Protein AF-A0A962RZT2-F1 (afdb_monomer_lite)

pLDDT: mean 82.07, std 18.69, range [38.38, 98.19]

Radius of gyration: 25.51 Å; chains: 1; bounding box: 51×59×72 Å

Secondary structure (DSSP, 8-state):
-HHHHHHHHHHHHHHHHHHHHHTTT---HHHHHHHHHHHHHTTB---HHHHHHHHHHHHHHHHHHHHHGGGS-HHHHHHHHHHHHHHHHHHTTT---HHHHHHHHHHHHHHSS---HHHHHHHHHHHHHHHHHHHS---B----------------------------------------------PPP-

Structure (mmCIF, N/CA/C/O backbone):
data_AF-A0A962RZT2-F1
#
_entry.id   AF-A0A962RZT2-F1
#
loop_
_atom_site.group_PDB
_atom_site.id
_atom_site.type_symbol
_atom_site.label_atom_id
_atom_site.label_alt_id
_atom_site.label_comp_id
_atom_site.label_asym_id
_atom_site.label_entity_id
_atom_site.label_seq_id
_atom_site.pdbx_PDB_ins_code
_atom_site.Cartn_x
_atom_site.Cartn_y
_atom_site.Cartn_z
_atom_site.occupancy
_atom_site.B_iso_or_equiv
_atom_site.auth_seq_id
_atom_site.auth_comp_id
_atom_site.auth_asym_id
_atom_site.auth_atom_id
_atom_site.pdbx_PDB_model_num
ATOM 1 N N . MET A 1 1 ? -1.181 3.048 -25.251 1.00 49.03 1 MET A N 1
ATOM 2 C CA . MET A 1 1 ? -0.265 2.473 -24.237 1.00 49.03 1 MET A CA 1
ATOM 3 C C . MET A 1 1 ? -0.638 2.809 -22.781 1.00 49.03 1 MET A C 1
ATOM 5 O O . MET A 1 1 ? -0.068 2.200 -21.890 1.00 49.03 1 MET A O 1
ATOM 9 N N . ALA A 1 2 ? -1.616 3.686 -22.495 1.00 58.16 2 ALA A N 1
ATOM 10 C CA . ALA A 1 2 ? -1.940 4.115 -21.121 1.00 58.16 2 ALA A CA 1
ATOM 11 C C . ALA A 1 2 ? -2.635 3.065 -20.217 1.00 58.16 2 ALA A C 1
ATOM 13 O O . ALA A 1 2 ? -2.715 3.252 -19.008 1.00 58.16 2 ALA A O 1
ATOM 14 N N . THR A 1 3 ? -3.146 1.960 -20.768 1.00 63.97 3 THR A N 1
ATOM 15 C CA . THR A 1 3 ? -3.868 0.927 -19.998 1.00 63.97 3 THR A CA 1
ATOM 16 C C . THR A 1 3 ? -2.941 -0.071 -19.306 1.00 63.97 3 THR A C 1
ATOM 18 O O . THR A 1 3 ? -3.278 -0.573 -18.238 1.00 63.97 3 THR A O 1
ATOM 21 N N . ALA A 1 4 ? -1.758 -0.326 -19.874 1.00 72.94 4 ALA A N 1
ATOM 22 C CA . ALA A 1 4 ? -0.803 -1.288 -19.327 1.00 72.94 4 ALA A CA 1
ATOM 23 C C . ALA A 1 4 ? -0.237 -0.831 -17.973 1.00 72.94 4 ALA A C 1
ATOM 25 O O . ALA A 1 4 ? -0.137 -1.640 -17.057 1.00 72.94 4 ALA A O 1
ATOM 26 N N . GLY A 1 5 ? 0.054 0.468 -17.822 1.00 82.38 5 GLY A N 1
ATOM 27 C CA . GLY A 1 5 ? 0.549 1.033 -16.562 1.00 82.38 5 GLY A CA 1
ATOM 28 C C . GLY A 1 5 ? -0.464 0.934 -15.419 1.00 82.38 5 GLY A C 1
ATOM 29 O O . GLY A 1 5 ? -0.091 0.581 -14.307 1.00 82.38 5 GLY A O 1
ATOM 30 N N . LYS A 1 6 ? -1.759 1.150 -15.702 1.00 84.88 6 LYS A N 1
ATOM 31 C CA . LYS A 1 6 ? -2.829 1.046 -14.693 1.00 84.88 6 LYS A CA 1
ATOM 32 C C . LYS A 1 6 ? -3.002 -0.386 -14.185 1.00 84.88 6 LYS A C 1
ATOM 34 O O . LYS A 1 6 ? -3.024 -0.608 -12.982 1.00 84.88 6 LYS A O 1
ATOM 39 N N . ALA A 1 7 ? -3.047 -1.361 -15.094 1.00 89.19 7 ALA A N 1
ATOM 40 C CA . ALA A 1 7 ? -3.150 -2.771 -14.716 1.00 89.19 7 ALA A CA 1
ATOM 41 C C . ALA A 1 7 ? -1.907 -3.259 -13.947 1.00 89.19 7 ALA A C 1
ATOM 43 O O . ALA A 1 7 ? -2.025 -4.019 -12.988 1.00 89.19 7 ALA A O 1
ATOM 44 N N . ALA A 1 8 ? -0.717 -2.799 -14.347 1.00 90.69 8 ALA A N 1
ATOM 45 C CA . ALA A 1 8 ? 0.537 -3.098 -13.663 1.00 90.69 8 ALA A CA 1
ATOM 46 C C . ALA A 1 8 ? 0.548 -2.536 -12.228 1.00 90.69 8 ALA A C 1
ATOM 48 O O . ALA A 1 8 ? 0.897 -3.250 -11.290 1.00 90.69 8 ALA A O 1
ATOM 49 N N . TYR A 1 9 ? 0.104 -1.291 -12.053 1.00 92.69 9 TYR A N 1
ATOM 50 C CA . TYR A 1 9 ? -0.043 -0.640 -10.751 1.00 92.69 9 TYR A CA 1
ATOM 51 C C . TYR A 1 9 ? -1.022 -1.376 -9.816 1.00 92.69 9 TYR A C 1
ATOM 53 O O . TYR A 1 9 ? -0.707 -1.610 -8.647 1.00 92.69 9 TYR A O 1
ATOM 61 N N . GLU A 1 10 ? -2.180 -1.795 -10.330 1.00 93.94 10 GLU A N 1
ATOM 62 C CA . GLU A 1 10 ? -3.184 -2.532 -9.550 1.00 93.94 10 GLU A CA 1
ATOM 63 C C . GLU A 1 10 ? -2.690 -3.918 -9.129 1.00 93.94 10 GLU A C 1
ATOM 65 O O . GLU A 1 10 ? -2.828 -4.297 -7.965 1.00 93.94 10 GLU A O 1
ATOM 70 N N . GLU A 1 11 ? -2.072 -4.671 -10.045 1.00 94.81 11 GLU A N 1
ATOM 71 C CA . GLU A 1 11 ? -1.517 -5.989 -9.719 1.00 94.81 11 GLU A CA 1
ATOM 72 C C . GLU A 1 11 ? -0.368 -5.864 -8.709 1.00 94.81 11 GLU A C 1
ATOM 74 O O . GLU A 1 11 ? -0.295 -6.661 -7.773 1.00 94.81 11 GLU A O 1
ATOM 79 N N . LEU A 1 12 ? 0.494 -4.847 -8.832 1.00 95.31 12 LEU A N 1
ATOM 80 C CA . LEU A 1 12 ? 1.570 -4.611 -7.869 1.00 95.31 12 LEU A CA 1
ATOM 81 C C . LEU A 1 12 ? 1.022 -4.271 -6.478 1.00 95.31 12 LEU A C 1
ATOM 83 O O . LEU A 1 12 ? 1.444 -4.865 -5.483 1.00 95.31 12 LEU A O 1
ATOM 87 N N . THR A 1 13 ? 0.035 -3.376 -6.414 1.00 96.19 13 THR A N 1
ATOM 88 C CA . THR A 1 13 ? -0.639 -3.026 -5.159 1.00 96.19 13 THR A CA 1
ATOM 89 C C . THR A 1 13 ? -1.301 -4.252 -4.530 1.00 96.19 13 THR A C 1
ATOM 91 O O . THR A 1 13 ? -1.137 -4.508 -3.338 1.00 96.19 13 THR A O 1
ATOM 94 N N . LYS A 1 14 ? -1.965 -5.086 -5.335 1.00 97.06 14 LYS A N 1
ATOM 95 C CA . LYS A 1 14 ? -2.573 -6.340 -4.879 1.00 97.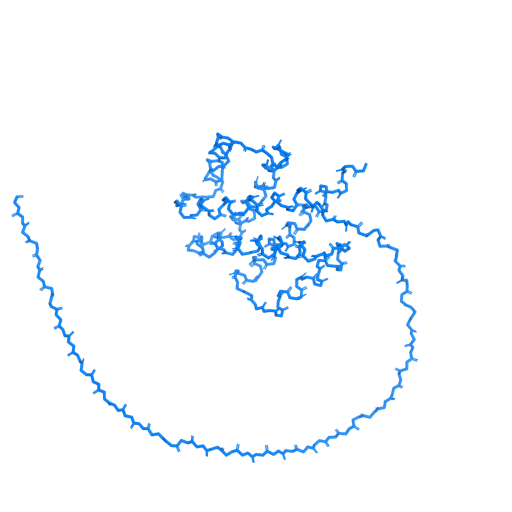06 14 LYS A CA 1
ATOM 96 C C . LYS A 1 14 ? -1.541 -7.323 -4.322 1.00 97.06 14 LYS A C 1
ATOM 98 O O . LYS A 1 14 ? -1.805 -7.964 -3.304 1.00 97.06 14 LYS A O 1
ATOM 103 N N . LEU A 1 15 ? -0.375 -7.457 -4.961 1.00 97.38 15 LEU A N 1
ATOM 104 C CA . LEU A 1 15 ? 0.722 -8.285 -4.448 1.00 97.38 15 LEU A CA 1
ATOM 105 C C . LEU A 1 15 ? 1.205 -7.773 -3.086 1.00 97.38 15 LEU A C 1
ATOM 107 O O . LEU A 1 15 ? 1.357 -8.578 -2.167 1.00 97.38 15 LEU A O 1
ATOM 111 N N . ALA A 1 16 ? 1.382 -6.457 -2.939 1.00 97.62 16 ALA A N 1
ATOM 112 C CA . ALA A 1 16 ? 1.777 -5.829 -1.680 1.00 97.62 16 ALA A CA 1
ATOM 113 C C . ALA A 1 16 ? 0.746 -6.073 -0.563 1.00 97.62 16 ALA A C 1
ATOM 115 O O . ALA A 1 16 ? 1.103 -6.550 0.515 1.00 97.62 16 ALA A O 1
ATOM 116 N N . THR A 1 17 ? -0.546 -5.853 -0.831 1.00 97.56 17 THR A N 1
ATOM 117 C CA . THR A 1 17 ? -1.620 -6.117 0.144 1.00 97.56 17 THR A CA 1
ATOM 118 C C . THR A 1 17 ? -1.663 -7.583 0.564 1.00 97.56 17 THR A C 1
ATOM 120 O O . THR A 1 17 ? -1.780 -7.888 1.754 1.00 97.56 17 THR A O 1
ATOM 123 N N . ASN A 1 18 ? -1.540 -8.508 -0.393 1.00 97.62 18 ASN A N 1
ATOM 124 C CA . ASN A 1 18 ? -1.517 -9.942 -0.104 1.00 97.62 18 ASN A CA 1
ATOM 125 C C . ASN A 1 18 ? -0.299 -10.331 0.739 1.00 97.62 18 ASN A C 1
ATOM 127 O O . ASN A 1 18 ? -0.429 -11.149 1.645 1.00 97.62 18 ASN A O 1
ATOM 131 N N . PHE A 1 19 ? 0.866 -9.735 0.479 1.00 97.88 19 PHE A N 1
ATOM 132 C CA . PHE A 1 19 ? 2.062 -9.972 1.281 1.00 97.88 19 PHE A CA 1
ATOM 133 C C . PHE A 1 19 ? 1.861 -9.521 2.731 1.00 97.88 19 PHE A C 1
ATOM 135 O O . PHE A 1 19 ? 2.027 -10.328 3.643 1.00 97.88 19 PHE A O 1
ATOM 142 N N . VAL A 1 20 ? 1.423 -8.278 2.961 1.00 97.25 20 VAL A N 1
ATOM 143 C CA . VAL A 1 20 ? 1.219 -7.751 4.325 1.00 97.25 20 VAL A CA 1
ATOM 144 C C . VAL A 1 20 ? 0.180 -8.563 5.091 1.00 97.25 20 VAL A C 1
ATOM 146 O O . VAL A 1 20 ? 0.387 -8.870 6.265 1.00 97.25 20 VAL A O 1
ATOM 149 N N . THR A 1 21 ? -0.920 -8.939 4.436 1.00 95.38 21 THR A N 1
ATOM 150 C CA . THR A 1 21 ? -1.987 -9.727 5.071 1.00 95.38 21 THR A CA 1
ATOM 151 C C . THR A 1 21 ? -1.548 -11.161 5.369 1.00 95.38 21 THR A C 1
ATOM 153 O O . THR A 1 21 ? -1.773 -11.634 6.482 1.00 95.38 21 THR A O 1
ATOM 156 N N . ALA A 1 22 ? -0.836 -11.827 4.452 1.00 96.38 22 ALA A N 1
ATOM 157 C CA . ALA A 1 22 ? -0.286 -13.165 4.687 1.00 96.38 22 ALA A CA 1
ATOM 158 C C . ALA A 1 22 ? 0.754 -13.178 5.819 1.00 96.38 22 ALA A C 1
ATOM 160 O O . ALA A 1 22 ? 0.760 -14.091 6.645 1.00 96.38 22 ALA A O 1
ATOM 161 N N . GLN A 1 23 ? 1.591 -12.142 5.888 1.00 96.88 23 GLN A N 1
ATOM 162 C CA . GLN A 1 23 ? 2.611 -11.972 6.925 1.00 96.88 23 GLN A CA 1
ATOM 163 C C . GLN A 1 23 ? 2.056 -11.371 8.226 1.00 96.88 23 GLN A C 1
ATOM 165 O O . GLN A 1 23 ? 2.780 -11.228 9.208 1.00 96.88 23 GLN A O 1
ATOM 170 N N . LYS A 1 24 ? 0.771 -10.989 8.262 1.00 94.88 24 LYS A N 1
ATOM 171 C CA . LYS A 1 24 ? 0.127 -10.302 9.397 1.00 94.88 24 LYS A CA 1
ATOM 172 C C . LYS A 1 24 ? 0.912 -9.076 9.887 1.00 94.88 24 LYS A C 1
ATOM 174 O O . LYS A 1 24 ? 0.983 -8.817 11.087 1.00 94.88 24 LYS A O 1
ATOM 179 N N . GLY A 1 25 ? 1.528 -8.345 8.959 1.00 92.50 25 GLY A N 1
ATOM 180 C CA . GLY A 1 25 ? 2.378 -7.194 9.271 1.00 92.50 25 GLY A CA 1
ATOM 181 C C . GLY A 1 25 ? 3.746 -7.535 9.883 1.00 92.50 25 GLY A C 1
ATOM 182 O O . GLY A 1 25 ? 4.418 -6.636 10.372 1.00 92.50 25 GLY A O 1
ATOM 183 N N . ILE A 1 26 ? 4.192 -8.794 9.887 1.00 94.56 26 ILE A N 1
ATOM 184 C CA . ILE A 1 26 ? 5.493 -9.182 10.450 1.00 94.56 26 ILE A CA 1
ATOM 185 C C . ILE A 1 26 ? 6.262 -9.998 9.421 1.00 94.56 26 ILE A C 1
ATOM 187 O O . ILE A 1 26 ? 5.878 -11.113 9.095 1.00 94.56 26 ILE A O 1
ATOM 191 N N . TRP A 1 27 ? 7.377 -9.463 8.938 1.00 97.81 27 TRP A N 1
ATOM 192 C CA . TRP A 1 27 ? 8.257 -10.164 8.011 1.00 97.81 27 TRP A CA 1
ATOM 193 C C . TRP A 1 27 ? 9.718 -9.854 8.321 1.00 97.81 27 TRP A C 1
ATOM 195 O O . TRP A 1 27 ? 10.045 -8.815 8.897 1.00 97.81 27 TRP A O 1
ATOM 205 N N . ASP A 1 28 ? 10.596 -10.770 7.933 1.00 97.50 28 ASP A N 1
ATOM 206 C CA . ASP A 1 28 ? 12.040 -10.602 8.008 1.00 97.50 28 ASP A CA 1
ATOM 207 C C . ASP A 1 28 ? 12.633 -10.275 6.627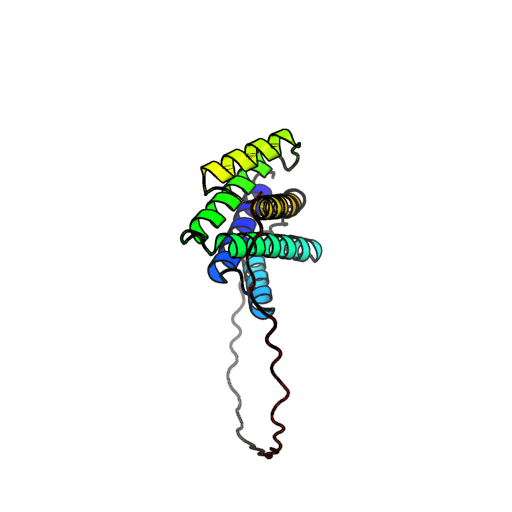 1.00 97.50 28 ASP A C 1
ATOM 209 O O . ASP A 1 28 ? 11.925 -10.053 5.638 1.00 97.50 28 ASP A O 1
ATOM 213 N N . HIS A 1 29 ? 13.963 -10.230 6.554 1.00 96.69 29 HIS A N 1
ATOM 214 C CA . HIS A 1 29 ? 14.656 -9.962 5.299 1.00 96.69 29 HIS A CA 1
ATOM 215 C C . HIS A 1 29 ? 14.431 -11.060 4.247 1.00 96.69 29 HIS A C 1
ATOM 217 O O . HIS A 1 29 ? 14.363 -10.748 3.061 1.00 96.69 29 HIS A O 1
ATOM 223 N N . ALA A 1 30 ? 14.283 -12.325 4.653 1.00 98.19 30 ALA A N 1
ATOM 224 C CA . ALA A 1 30 ? 14.078 -13.430 3.719 1.00 98.19 30 ALA A CA 1
ATOM 225 C C . ALA A 1 30 ? 12.698 -13.336 3.053 1.00 98.19 30 ALA A C 1
ATOM 227 O O . ALA A 1 30 ? 12.609 -13.353 1.827 1.00 98.19 30 ALA A O 1
ATOM 228 N N . ALA A 1 31 ? 11.643 -13.116 3.841 1.00 98.19 31 ALA A N 1
ATOM 229 C CA . ALA A 1 31 ? 10.292 -12.906 3.326 1.00 98.19 31 ALA A CA 1
ATOM 230 C C . ALA A 1 31 ? 10.203 -11.677 2.402 1.00 98.19 31 ALA A C 1
ATOM 232 O O . ALA A 1 31 ? 9.484 -11.704 1.402 1.00 98.19 31 ALA A O 1
ATOM 233 N N . TRP A 1 32 ? 10.962 -10.615 2.697 1.00 97.62 32 TRP A N 1
ATOM 234 C CA . TRP A 1 32 ? 11.103 -9.470 1.795 1.00 97.62 32 TRP A CA 1
ATOM 235 C C . TRP A 1 32 ? 11.742 -9.860 0.453 1.00 97.62 32 TRP A C 1
ATOM 237 O O . TRP A 1 32 ? 11.194 -9.533 -0.599 1.00 97.62 32 TRP A O 1
ATOM 247 N N . LEU A 1 33 ? 12.863 -10.588 0.456 1.00 97.44 33 LEU A N 1
ATOM 248 C CA . LEU A 1 33 ? 13.509 -11.037 -0.784 1.00 97.44 33 LEU A CA 1
ATOM 249 C C . LEU A 1 33 ? 12.604 -11.973 -1.602 1.00 97.44 33 LEU A C 1
ATOM 251 O O . LEU A 1 33 ? 12.542 -11.847 -2.828 1.00 97.44 33 LEU A O 1
ATOM 255 N N . ASP A 1 34 ? 11.859 -12.854 -0.935 1.00 98.12 34 ASP A N 1
ATOM 256 C CA . ASP A 1 34 ? 10.885 -13.741 -1.577 1.00 98.12 34 ASP A CA 1
ATOM 257 C C . ASP A 1 34 ? 9.745 -12.952 -2.229 1.00 98.12 34 ASP A C 1
ATOM 259 O O . ASP A 1 34 ? 9.360 -13.239 -3.368 1.00 98.12 34 ASP A O 1
ATOM 263 N N . PHE A 1 35 ? 9.240 -11.915 -1.554 1.00 98.06 35 PHE A N 1
ATOM 264 C CA . PHE A 1 35 ? 8.263 -10.994 -2.130 1.00 98.06 35 PHE A CA 1
ATOM 265 C C . PHE A 1 35 ? 8.807 -10.319 -3.393 1.00 98.06 35 PHE A C 1
ATOM 267 O O . PHE A 1 35 ? 8.156 -10.371 -4.441 1.00 98.06 35 PHE A O 1
ATOM 274 N N . MET A 1 36 ? 10.018 -9.760 -3.334 1.00 97.50 36 MET A N 1
ATOM 275 C CA . MET A 1 36 ? 10.641 -9.088 -4.480 1.00 97.50 36 MET A CA 1
ATOM 276 C C . MET A 1 36 ? 10.861 -10.038 -5.660 1.00 97.50 36 MET A C 1
ATOM 278 O O . MET A 1 36 ? 10.563 -9.684 -6.803 1.00 97.50 36 MET A O 1
ATOM 282 N N . SER A 1 37 ? 11.301 -11.267 -5.389 1.00 96.31 37 SER A N 1
ATOM 283 C CA . SER A 1 37 ? 11.405 -12.327 -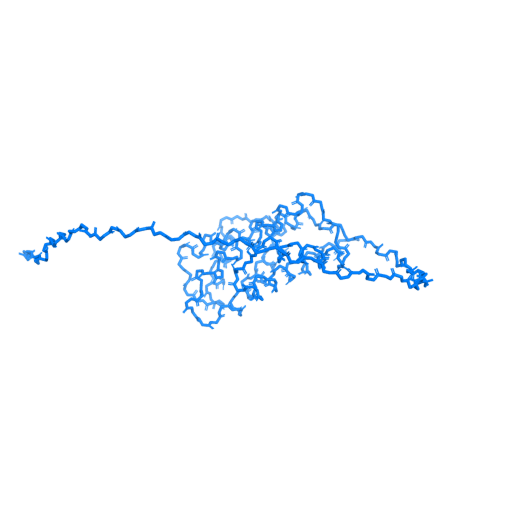6.395 1.00 96.31 37 SER A CA 1
ATOM 284 C C . SER A 1 37 ? 10.038 -12.653 -7.007 1.00 96.31 37 SER A C 1
ATOM 286 O O . SER A 1 37 ? 9.900 -12.756 -8.227 1.00 96.31 37 SER A O 1
ATOM 288 N N . GLY A 1 38 ? 8.986 -12.750 -6.188 1.00 96.25 38 GLY A N 1
ATOM 289 C CA . GLY A 1 38 ? 7.608 -12.939 -6.646 1.00 96.25 38 GLY A CA 1
ATOM 290 C C . GLY A 1 38 ? 7.134 -11.827 -7.587 1.00 96.25 38 GLY A C 1
ATOM 291 O O . GLY A 1 38 ? 6.553 -12.112 -8.639 1.00 96.25 38 GLY A O 1
ATOM 292 N N . VAL A 1 39 ? 7.441 -10.574 -7.254 1.00 95.19 39 VAL A N 1
ATOM 293 C CA . VAL A 1 39 ? 7.140 -9.403 -8.087 1.00 95.19 39 VAL A CA 1
ATOM 294 C C . VAL A 1 39 ? 7.922 -9.461 -9.411 1.00 95.19 39 VAL A C 1
ATOM 296 O O . VAL A 1 39 ? 7.324 -9.378 -10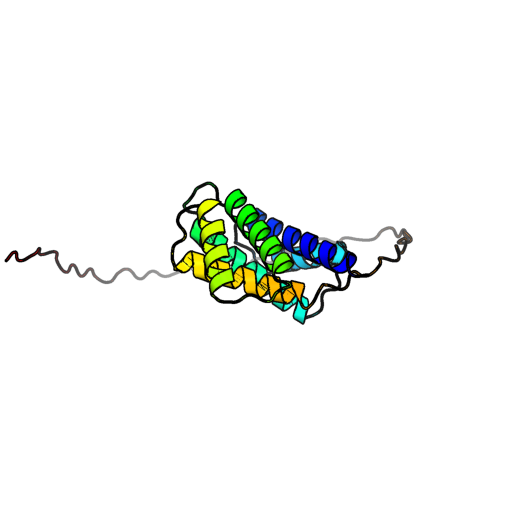.484 1.00 95.19 39 VAL A O 1
ATOM 299 N N . GLN A 1 40 ? 9.228 -9.724 -9.396 1.00 94.69 40 GLN A N 1
ATOM 300 C CA . GLN A 1 40 ? 10.010 -9.883 -10.635 1.00 94.69 40 GLN A CA 1
ATOM 301 C C . GLN A 1 40 ? 9.500 -11.046 -11.504 1.00 94.69 40 GLN A C 1
ATOM 303 O O . GLN A 1 40 ? 9.391 -10.939 -12.729 1.00 94.69 40 GLN A O 1
ATOM 308 N N . ASN A 1 41 ? 9.088 -12.153 -10.881 1.00 94.06 41 ASN A N 1
ATOM 309 C CA . ASN A 1 41 ? 8.506 -13.301 -11.575 1.00 94.06 41 ASN A CA 1
ATOM 310 C C . ASN A 1 41 ? 7.189 -12.962 -12.288 1.00 94.06 41 ASN A C 1
ATOM 312 O O . ASN A 1 41 ? 6.869 -13.585 -13.310 1.00 94.06 41 ASN A O 1
ATOM 316 N N . LYS A 1 42 ? 6.466 -11.941 -11.824 1.00 93.12 42 LYS A N 1
ATOM 317 C CA . LYS A 1 42 ? 5.277 -11.388 -12.488 1.00 93.12 42 LYS A CA 1
ATOM 318 C C . LYS A 1 42 ? 5.601 -10.470 -13.674 1.00 93.12 42 LYS A C 1
ATOM 320 O O . LYS A 1 42 ? 4.693 -10.124 -14.420 1.00 93.12 42 LYS A O 1
ATOM 325 N N . GLY A 1 43 ? 6.880 -10.179 -13.922 1.00 91.81 43 GLY A N 1
ATOM 326 C CA . GLY A 1 43 ? 7.355 -9.417 -15.084 1.00 91.81 43 GLY A CA 1
ATOM 327 C C . GLY A 1 43 ? 7.610 -7.935 -14.810 1.00 91.81 43 GLY A C 1
ATOM 328 O O . GLY A 1 43 ? 7.880 -7.186 -15.752 1.00 91.81 43 GLY A O 1
ATOM 329 N N . PHE A 1 44 ? 7.533 -7.515 -13.548 1.00 91.81 44 PHE A N 1
ATOM 330 C CA . PHE A 1 44 ? 7.878 -6.161 -13.138 1.00 91.81 44 PHE A CA 1
ATOM 331 C C . PHE A 1 44 ? 9.395 -5.984 -13.114 1.00 91.81 44 PHE A C 1
ATOM 333 O O . PHE A 1 44 ? 10.107 -6.802 -12.526 1.00 91.81 44 PHE A O 1
ATOM 340 N N . ASP A 1 45 ? 9.879 -4.913 -13.739 1.00 91.12 45 ASP A N 1
ATOM 341 C CA . ASP A 1 45 ? 11.242 -4.452 -13.512 1.00 91.12 45 ASP A CA 1
ATOM 342 C C . ASP A 1 45 ? 11.328 -3.720 -12.170 1.00 91.12 45 ASP A C 1
ATOM 344 O O . ASP A 1 45 ? 10.485 -2.885 -11.835 1.00 91.12 45 ASP A O 1
ATOM 348 N N . ILE A 1 46 ? 12.342 -4.066 -11.387 1.00 91.31 46 ILE A N 1
ATOM 349 C CA . ILE A 1 46 ? 12.498 -3.630 -10.006 1.00 91.31 46 ILE A CA 1
ATOM 350 C C . ILE A 1 46 ? 13.811 -2.863 -9.904 1.00 91.31 46 ILE A C 1
ATOM 352 O O . ILE A 1 46 ? 14.867 -3.420 -9.602 1.00 91.31 46 ILE A O 1
ATOM 356 N N . SER A 1 47 ? 13.723 -1.561 -10.173 1.00 93.12 47 SER A N 1
ATOM 357 C CA . SER A 1 47 ? 14.802 -0.605 -9.928 1.00 93.12 47 SER A CA 1
ATOM 358 C C . SER A 1 47 ? 14.973 -0.344 -8.427 1.00 93.12 47 SER A C 1
ATOM 360 O O . SER A 1 47 ? 14.073 -0.619 -7.635 1.00 93.12 47 SER A O 1
ATOM 362 N N . GLY A 1 48 ? 16.108 0.233 -8.017 1.00 93.50 48 GLY A N 1
ATOM 363 C CA . GLY A 1 48 ? 16.327 0.609 -6.612 1.00 93.50 48 GLY A CA 1
ATOM 364 C C . GLY A 1 48 ? 15.265 1.578 -6.070 1.00 93.50 48 GLY A C 1
ATOM 365 O O . GLY A 1 48 ? 14.830 1.445 -4.932 1.00 93.50 48 GLY A O 1
ATOM 366 N N . GLU A 1 49 ? 14.775 2.495 -6.906 1.00 93.25 49 GLU A N 1
ATOM 367 C CA . GLU A 1 49 ? 13.680 3.405 -6.551 1.00 93.25 49 GLU A CA 1
ATOM 368 C C . GLU A 1 49 ? 12.348 2.660 -6.374 1.00 93.25 49 GLU A C 1
ATOM 370 O O . GLU A 1 49 ? 11.656 2.856 -5.379 1.00 93.25 49 GLU A O 1
ATOM 375 N N . MET A 1 50 ? 12.023 1.726 -7.277 1.00 93.06 50 MET A N 1
ATOM 376 C CA . MET A 1 50 ? 10.838 0.871 -7.148 1.00 93.06 50 MET A CA 1
ATOM 377 C C . MET A 1 50 ? 10.898 0.001 -5.882 1.00 93.06 50 MET A C 1
ATOM 379 O O . MET A 1 50 ? 9.884 -0.174 -5.208 1.00 93.06 50 MET A O 1
ATOM 383 N N . GLN A 1 51 ? 12.081 -0.512 -5.524 1.00 95.50 51 GLN A N 1
ATOM 384 C CA . GLN A 1 51 ? 12.292 -1.230 -4.260 1.00 95.50 51 GLN A CA 1
ATOM 385 C C . GLN A 1 51 ? 12.015 -0.340 -3.050 1.00 95.50 51 GLN A C 1
ATOM 387 O O . GLN A 1 51 ? 11.340 -0.787 -2.125 1.00 95.50 51 GLN A O 1
ATOM 392 N N . SER A 1 52 ? 12.505 0.903 -3.068 1.00 96.19 52 SER A N 1
ATOM 393 C CA . SER A 1 52 ? 12.258 1.871 -1.996 1.00 96.19 52 SER A CA 1
ATOM 394 C C . SER A 1 52 ? 10.765 2.161 -1.852 1.00 96.19 52 SER A C 1
ATOM 396 O O . SER A 1 52 ? 10.214 1.974 -0.771 1.00 96.19 52 SER A O 1
ATOM 398 N N . ASN A 1 53 ? 10.088 2.496 -2.956 1.00 95.38 53 ASN A N 1
ATOM 399 C CA . ASN A 1 53 ? 8.657 2.811 -2.960 1.00 95.38 53 ASN A CA 1
ATOM 400 C C . ASN A 1 53 ? 7.803 1.625 -2.484 1.00 95.38 53 ASN A C 1
ATOM 402 O O . ASN A 1 53 ? 6.836 1.805 -1.742 1.00 95.38 53 ASN A O 1
ATOM 406 N N . LEU A 1 54 ? 8.166 0.395 -2.868 1.00 96.31 54 LEU A N 1
ATOM 407 C CA . LEU A 1 54 ? 7.521 -0.812 -2.348 1.00 96.31 54 LEU A CA 1
ATOM 408 C C . LEU A 1 54 ? 7.782 -0.999 -0.854 1.00 96.31 54 LEU A C 1
ATOM 410 O O . LEU A 1 54 ? 6.850 -1.320 -0.121 1.00 96.31 54 LEU A O 1
ATOM 414 N N . GLY A 1 55 ? 9.012 -0.786 -0.390 1.00 97.06 55 GLY A N 1
ATOM 415 C CA . GLY A 1 55 ? 9.348 -0.847 1.032 1.00 97.06 55 GLY A CA 1
ATOM 416 C C . GLY A 1 55 ? 8.517 0.132 1.864 1.00 97.06 55 GLY A C 1
ATOM 417 O O . GLY A 1 55 ? 7.939 -0.261 2.882 1.00 97.06 55 GLY A O 1
ATOM 418 N N . ASP A 1 56 ? 8.386 1.370 1.389 1.00 97.44 56 ASP A N 1
ATOM 419 C CA . ASP A 1 56 ? 7.572 2.407 2.025 1.00 97.44 56 ASP A CA 1
ATOM 420 C C . ASP A 1 56 ? 6.090 2.024 2.052 1.00 97.44 56 ASP A C 1
ATOM 422 O O . ASP A 1 56 ? 5.447 2.121 3.103 1.00 97.44 56 ASP A O 1
ATOM 426 N N . LEU A 1 57 ? 5.564 1.495 0.941 1.00 97.44 57 LEU A N 1
ATOM 427 C CA . LEU A 1 57 ? 4.188 1.011 0.867 1.00 97.44 57 LEU A CA 1
ATOM 428 C C . LEU A 1 57 ? 3.923 -0.112 1.873 1.00 97.44 57 LEU A C 1
ATOM 430 O O . LEU A 1 57 ? 2.947 -0.055 2.626 1.00 97.44 57 LEU A O 1
ATOM 434 N N . LEU A 1 58 ? 4.788 -1.130 1.908 1.00 97.88 58 LEU A N 1
ATOM 435 C CA . LEU A 1 58 ? 4.635 -2.251 2.832 1.00 97.88 58 LEU A CA 1
ATOM 436 C C . LEU A 1 58 ? 4.689 -1.775 4.283 1.00 97.88 58 LEU A C 1
ATOM 438 O O . LEU A 1 58 ? 3.875 -2.202 5.100 1.00 97.88 58 LEU A O 1
ATOM 442 N N . ASN A 1 59 ? 5.608 -0.867 4.610 1.00 97.25 59 ASN A N 1
ATOM 443 C CA . ASN A 1 59 ? 5.733 -0.305 5.951 1.00 97.25 59 ASN A CA 1
ATOM 444 C C . ASN A 1 59 ? 4.495 0.519 6.352 1.00 97.25 59 ASN A C 1
ATOM 446 O O . ASN A 1 59 ? 4.006 0.386 7.477 1.00 97.25 59 ASN A O 1
ATOM 450 N N . ALA A 1 60 ? 3.940 1.323 5.441 1.00 97.25 60 ALA A N 1
ATOM 451 C CA . ALA A 1 60 ? 2.703 2.065 5.682 1.00 97.25 60 ALA A CA 1
ATOM 452 C C . ALA A 1 60 ? 1.515 1.118 5.932 1.00 97.2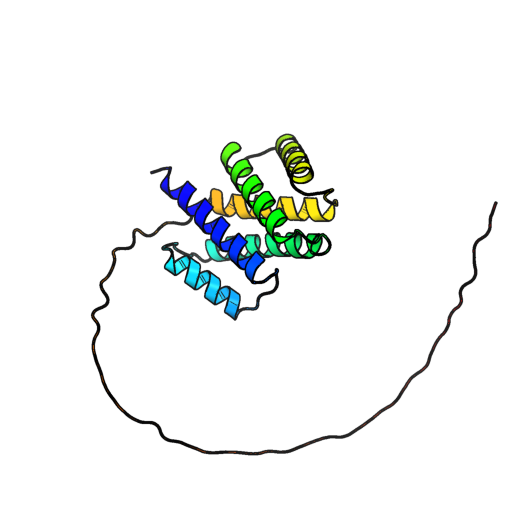5 60 ALA A C 1
ATOM 454 O O . ALA A 1 60 ? 0.812 1.252 6.940 1.00 97.25 60 ALA A O 1
ATOM 455 N N . MET A 1 61 ? 1.350 0.100 5.081 1.00 96.94 61 MET A N 1
ATOM 456 C CA . MET A 1 61 ? 0.336 -0.941 5.264 1.00 96.94 61 MET A CA 1
ATOM 457 C C . MET A 1 61 ? 0.539 -1.711 6.577 1.00 96.94 61 MET A C 1
ATOM 459 O O . MET A 1 61 ? -0.424 -1.988 7.279 1.00 96.94 61 MET A O 1
ATOM 463 N N . ASN A 1 62 ? 1.771 -2.025 6.971 1.00 96.12 62 ASN A N 1
ATOM 464 C CA . ASN A 1 62 ? 2.053 -2.685 8.247 1.00 96.12 62 ASN A CA 1
ATOM 465 C C . ASN A 1 62 ? 1.591 -1.848 9.441 1.00 96.12 62 ASN A C 1
ATOM 467 O O . ASN A 1 62 ? 0.881 -2.352 10.311 1.00 96.12 62 ASN A O 1
ATOM 471 N N . ARG A 1 63 ? 1.930 -0.558 9.474 1.00 95.25 63 ARG A N 1
ATOM 472 C CA . ARG A 1 63 ? 1.506 0.335 10.563 1.00 95.25 63 ARG A CA 1
ATOM 473 C C . ARG A 1 63 ? -0.016 0.418 10.668 1.00 95.25 63 ARG A C 1
ATOM 475 O O . ARG A 1 63 ? -0.561 0.338 11.769 1.00 95.25 63 ARG A O 1
ATOM 482 N N . PHE A 1 64 ? -0.707 0.492 9.533 1.00 94.19 64 PHE A N 1
ATOM 483 C CA . PHE A 1 64 ? -2.167 0.434 9.503 1.00 94.19 64 PHE A CA 1
ATOM 484 C C . PHE A 1 64 ? -2.695 -0.929 9.996 1.00 94.19 64 PHE A C 1
ATOM 486 O O . PHE A 1 64 ? -3.583 -0.980 10.851 1.00 94.19 64 PHE A O 1
ATOM 493 N N . TYR A 1 65 ? -2.100 -2.031 9.523 1.00 93.69 65 TYR A N 1
ATOM 494 C CA . TYR A 1 65 ? -2.472 -3.399 9.895 1.00 93.69 65 TYR A CA 1
ATOM 495 C C . TYR A 1 65 ? -2.277 -3.676 11.387 1.00 93.69 65 TYR A C 1
ATOM 497 O O . TYR A 1 65 ? -3.098 -4.305 12.038 1.00 93.69 65 TYR A O 1
ATOM 505 N N . THR A 1 66 ? -1.177 -3.230 11.973 1.00 92.38 66 THR A N 1
ATOM 506 C CA . THR A 1 66 ? -0.894 -3.464 13.393 1.00 92.38 66 THR A CA 1
ATOM 507 C C . THR A 1 66 ? -1.796 -2.618 14.283 1.00 92.38 66 THR A C 1
ATOM 509 O O . THR A 1 66 ? -2.279 -3.105 15.303 1.00 92.38 66 THR A O 1
ATOM 512 N N . THR A 1 67 ? -2.108 -1.391 13.860 1.00 90.56 67 THR A N 1
ATOM 513 C CA . THR A 1 67 ? -2.995 -0.484 14.602 1.00 90.56 67 THR A CA 1
ATOM 514 C C . THR A 1 67 ? -4.427 -0.990 14.640 1.00 90.56 67 THR A C 1
ATOM 516 O O . THR A 1 67 ? -5.057 -0.985 15.698 1.00 90.56 67 THR A O 1
ATOM 519 N N . CYS A 1 68 ? -4.945 -1.486 13.517 1.00 87.75 68 CYS A N 1
ATOM 520 C CA . CYS A 1 68 ? -6.318 -1.970 13.500 1.00 87.75 68 CYS A CA 1
ATOM 521 C C . CYS A 1 68 ? -6.441 -3.422 14.033 1.00 87.75 68 CYS A C 1
ATOM 523 O O . CYS A 1 68 ? -7.548 -3.942 14.107 1.00 87.75 68 CYS A O 1
ATOM 525 N N . ALA A 1 69 ? -5.345 -4.135 14.363 1.00 85.62 69 ALA A N 1
ATOM 526 C CA . ALA A 1 69 ? -5.374 -5.591 14.617 1.00 85.62 69 ALA A CA 1
ATOM 527 C C . ALA A 1 69 ? -6.278 -5.990 15.792 1.00 85.62 69 ALA A C 1
ATOM 529 O O . ALA A 1 69 ? -6.725 -7.133 15.882 1.00 85.62 69 ALA A O 1
ATOM 530 N N . ALA A 1 70 ? -6.598 -5.029 16.655 1.00 80.00 70 ALA A N 1
ATOM 531 C CA . ALA A 1 70 ? -7.545 -5.182 17.745 1.00 80.00 70 ALA A CA 1
ATOM 532 C C . ALA A 1 70 ? -9.011 -5.392 17.297 1.00 80.00 70 ALA A C 1
ATOM 534 O O . ALA A 1 70 ? -9.820 -5.812 18.120 1.00 80.00 70 ALA A O 1
ATOM 535 N N . THR A 1 71 ? -9.381 -5.122 16.035 1.00 77.06 71 THR A N 1
ATOM 536 C CA . THR A 1 71 ? -10.795 -5.050 15.598 1.00 77.06 71 THR A CA 1
ATOM 537 C C . THR A 1 71 ? -11.351 -6.313 14.921 1.00 77.06 71 THR A C 1
ATOM 539 O O . THR A 1 71 ? -12.480 -6.302 14.440 1.00 77.06 71 THR A O 1
ATOM 542 N N . GLY A 1 72 ? -10.618 -7.433 14.892 1.00 78.44 72 GLY A N 1
ATOM 543 C CA . GLY A 1 72 ? -11.125 -8.750 14.450 1.00 78.44 72 GLY A CA 1
ATOM 544 C C . GLY A 1 72 ? -11.359 -8.933 12.937 1.00 78.44 72 GLY A C 1
ATOM 545 O O . GLY A 1 72 ? -11.231 -10.051 12.451 1.00 78.44 72 GLY A O 1
ATOM 546 N N . ASN A 1 73 ? -11.597 -7.855 12.177 1.00 87.12 73 ASN A N 1
ATOM 547 C CA . ASN A 1 73 ? -11.858 -7.869 10.723 1.00 87.12 73 ASN A CA 1
ATOM 548 C C . ASN A 1 73 ? -10.743 -7.226 9.880 1.00 87.12 73 ASN A C 1
ATOM 550 O O . ASN A 1 73 ? -10.960 -6.797 8.746 1.00 87.12 73 ASN A O 1
ATOM 554 N N . MET A 1 74 ? -9.531 -7.192 10.430 1.00 89.62 74 MET A N 1
ATOM 555 C CA . MET A 1 74 ? -8.373 -6.508 9.862 1.00 89.62 74 MET A CA 1
ATOM 556 C C . MET A 1 74 ? -8.146 -6.758 8.368 1.00 89.62 74 MET A C 1
ATOM 558 O O . MET A 1 74 ? -7.929 -5.821 7.609 1.00 89.62 74 MET A O 1
ATOM 562 N N . GLU A 1 75 ? -8.126 -8.020 7.940 1.00 92.12 75 GLU A N 1
ATOM 563 C CA . GLU A 1 75 ? -7.733 -8.356 6.570 1.00 92.12 75 GLU A CA 1
ATOM 564 C C . GLU A 1 75 ? -8.695 -7.743 5.545 1.00 92.12 75 GLU A C 1
ATOM 566 O O . GLU A 1 75 ? -8.261 -7.184 4.537 1.00 92.12 75 GLU A O 1
ATOM 571 N N . SER A 1 76 ? -9.998 -7.803 5.836 1.00 92.31 76 SER A N 1
ATOM 572 C CA . SER A 1 76 ? -11.032 -7.193 5.002 1.00 92.31 76 SER A CA 1
ATOM 573 C C . SER A 1 76 ? -10.923 -5.672 5.018 1.00 92.31 76 SER A C 1
ATOM 575 O O . SER A 1 76 ? -10.975 -5.051 3.960 1.00 92.31 76 SER A O 1
ATOM 577 N N . THR A 1 77 ? -10.714 -5.073 6.195 1.00 92.25 77 THR A N 1
ATOM 578 C CA . THR A 1 77 ? -10.490 -3.628 6.347 1.00 92.25 77 THR A CA 1
ATOM 579 C C . THR A 1 77 ? -9.293 -3.164 5.526 1.00 92.25 77 THR A C 1
ATOM 581 O O . THR A 1 77 ? -9.422 -2.234 4.741 1.00 92.25 77 THR A O 1
ATOM 584 N N . MET A 1 78 ? -8.145 -3.831 5.661 1.00 94.19 78 MET A N 1
ATOM 585 C CA . MET A 1 78 ? -6.930 -3.512 4.915 1.00 94.19 78 MET A CA 1
ATOM 586 C C . MET A 1 78 ? -7.176 -3.575 3.407 1.00 94.19 78 MET A C 1
ATOM 588 O O . MET A 1 78 ? -6.828 -2.647 2.683 1.00 94.19 78 MET A O 1
ATOM 592 N N . LYS A 1 79 ? -7.802 -4.655 2.926 1.00 94.56 79 LYS A N 1
ATOM 593 C CA . LYS A 1 79 ? -8.122 -4.813 1.502 1.00 94.56 79 LYS A CA 1
ATOM 594 C C . LYS A 1 79 ? -9.064 -3.717 1.003 1.00 94.56 79 LYS A C 1
ATOM 596 O O . LYS A 1 79 ? -8.811 -3.182 -0.071 1.00 94.56 79 LYS A O 1
ATOM 601 N N . SER A 1 80 ? -10.098 -3.371 1.773 1.00 94.06 80 SER A N 1
ATOM 602 C CA . SER A 1 80 ? -11.029 -2.289 1.427 1.00 94.06 80 SER A CA 1
ATOM 603 C C . SER A 1 80 ? -10.306 -0.954 1.346 1.00 94.06 80 SER A C 1
ATOM 605 O O . SER A 1 80 ? -10.378 -0.289 0.325 1.00 94.06 80 SER A O 1
ATOM 607 N N . VAL A 1 81 ? -9.537 -0.606 2.377 1.00 94.75 81 VAL A N 1
ATOM 608 C CA . VAL A 1 81 ? -8.811 0.665 2.451 1.00 94.75 81 VAL A CA 1
ATOM 609 C C . VAL A 1 81 ? -7.820 0.809 1.310 1.00 94.75 81 VAL A C 1
ATOM 611 O O . VAL A 1 81 ? -7.794 1.846 0.659 1.00 94.75 81 VAL A O 1
ATOM 614 N N . VAL A 1 82 ? -7.031 -0.228 1.023 1.00 96.31 82 VAL A N 1
ATOM 615 C CA . VAL A 1 82 ? -6.078 -0.169 -0.089 1.00 96.31 82 VAL A CA 1
ATOM 616 C C . VAL A 1 82 ? -6.802 -0.072 -1.433 1.00 96.31 82 VAL A C 1
ATOM 618 O O . VAL A 1 82 ? -6.353 0.662 -2.310 1.00 96.31 82 VAL A O 1
ATOM 621 N N . ASN A 1 83 ? -7.923 -0.774 -1.605 1.00 95.62 83 ASN A N 1
ATOM 622 C CA . ASN A 1 83 ? -8.724 -0.669 -2.820 1.00 95.62 83 ASN A CA 1
ATOM 623 C C . ASN A 1 83 ? -9.305 0.744 -2.995 1.00 95.62 83 ASN A C 1
ATOM 625 O O . ASN A 1 83 ? -9.179 1.323 -4.071 1.00 95.62 83 ASN A O 1
ATOM 629 N N . ASP A 1 84 ? -9.857 1.324 -1.930 1.00 95.94 84 ASP A N 1
ATOM 630 C CA . ASP A 1 84 ? -10.383 2.690 -1.921 1.00 95.94 84 ASP A CA 1
ATOM 631 C C . ASP A 1 84 ? -9.259 3.702 -2.206 1.00 95.94 84 ASP A C 1
ATOM 633 O O . ASP A 1 84 ? -9.438 4.616 -3.006 1.00 95.94 84 ASP A O 1
ATOM 637 N N . SER A 1 85 ? -8.063 3.502 -1.641 1.00 97.06 85 SER A N 1
ATOM 638 C CA . SER A 1 85 ? -6.873 4.314 -1.932 1.00 97.06 85 SER A CA 1
ATOM 639 C C . SER A 1 85 ? -6.450 4.250 -3.401 1.00 97.06 85 SER A C 1
ATOM 641 O O . SER A 1 85 ? -6.109 5.273 -3.994 1.00 97.06 85 SER A O 1
ATOM 643 N N . VAL A 1 86 ? -6.465 3.059 -4.004 1.00 96.44 86 VAL A N 1
ATOM 644 C CA . VAL A 1 86 ? -6.153 2.868 -5.429 1.00 96.44 86 VAL A CA 1
ATOM 645 C C . VAL A 1 86 ? -7.170 3.592 -6.309 1.00 96.44 86 VAL A C 1
ATOM 647 O O . VAL A 1 86 ? -6.777 4.239 -7.283 1.00 96.44 86 VAL A O 1
ATOM 650 N N . LEU A 1 87 ? -8.461 3.509 -5.975 1.00 95.81 87 LEU A N 1
ATOM 651 C CA . LEU A 1 87 ? -9.521 4.221 -6.691 1.00 95.81 87 LEU A CA 1
ATOM 652 C C . LEU A 1 87 ? -9.347 5.736 -6.572 1.00 95.81 87 LEU A C 1
ATOM 654 O O . LEU A 1 87 ? -9.289 6.413 -7.598 1.00 95.81 87 LEU A O 1
ATOM 658 N N . PHE A 1 88 ? -9.139 6.235 -5.354 1.00 97.00 88 PHE A N 1
ATOM 659 C CA . PHE A 1 88 ? -8.905 7.650 -5.079 1.00 97.00 88 PHE A CA 1
ATOM 660 C C . PHE A 1 88 ? -7.728 8.203 -5.895 1.00 97.00 88 PHE A C 1
ATOM 662 O O . PHE A 1 88 ? -7.870 9.174 -6.637 1.00 97.00 88 PHE A O 1
ATOM 669 N N . ILE A 1 89 ? -6.572 7.534 -5.871 1.00 96.69 89 ILE A N 1
ATOM 670 C CA . ILE A 1 89 ? -5.395 7.967 -6.643 1.00 96.69 89 ILE A CA 1
ATOM 671 C C . ILE A 1 89 ? -5.680 7.976 -8.144 1.00 96.69 89 ILE A C 1
ATOM 673 O O . ILE A 1 89 ? -5.198 8.857 -8.857 1.00 96.69 89 ILE A O 1
ATOM 677 N N . ARG A 1 90 ? -6.462 7.019 -8.648 1.00 94.38 90 ARG A N 1
ATOM 678 C CA . ARG A 1 90 ? -6.824 6.963 -10.068 1.00 94.38 90 ARG A CA 1
ATOM 679 C C . ARG A 1 90 ? -7.769 8.089 -10.474 1.00 94.38 90 ARG A C 1
ATOM 681 O O . ARG A 1 90 ? -7.579 8.644 -11.556 1.00 94.38 90 ARG A O 1
ATOM 688 N N . GLU A 1 91 ? -8.769 8.391 -9.656 1.00 95.56 91 GLU A N 1
ATOM 689 C CA . GLU A 1 91 ? -9.744 9.461 -9.904 1.00 95.56 91 GLU A CA 1
ATOM 690 C C . GLU A 1 91 ? -9.066 10.830 -9.901 1.00 95.56 91 GLU A C 1
ATOM 692 O O . GLU A 1 91 ? -9.253 11.621 -10.825 1.00 95.56 91 GLU A O 1
ATOM 697 N N . HIS A 1 92 ? -8.158 11.036 -8.951 1.00 96.12 92 HIS A N 1
ATOM 698 C CA . HIS A 1 92 ? -7.392 12.270 -8.792 1.00 96.12 92 HIS A CA 1
ATOM 699 C C . HIS A 1 92 ? -6.093 12.296 -9.618 1.00 96.12 92 HIS A C 1
ATOM 701 O O . HIS A 1 92 ? -5.323 13.250 -9.567 1.00 96.12 92 HIS A O 1
ATOM 707 N N . SER A 1 93 ? -5.803 11.244 -10.395 1.00 93.50 93 SER A N 1
ATOM 708 C CA . SER A 1 93 ? -4.546 11.092 -11.151 1.00 93.50 93 SER A CA 1
ATOM 709 C C . SER A 1 93 ? -3.279 11.345 -10.311 1.00 93.50 93 SER A C 1
ATOM 711 O O . SER A 1 93 ? -2.281 11.861 -10.815 1.00 93.50 93 SER A O 1
ATOM 713 N N . GLY A 1 94 ? -3.314 10.975 -9.029 1.00 93.56 94 GLY A N 1
ATOM 714 C CA . GLY A 1 94 ? -2.230 11.183 -8.067 1.00 93.56 94 GLY A CA 1
ATOM 715 C C . GLY A 1 94 ? -2.081 12.617 -7.541 1.00 93.56 94 GLY A C 1
ATOM 716 O O . GLY A 1 94 ? -1.079 12.905 -6.882 1.00 93.56 94 GLY A O 1
ATOM 717 N N . VAL A 1 95 ? -3.034 13.514 -7.813 1.00 94.88 95 VAL A N 1
ATOM 718 C CA . VAL A 1 95 ? -3.023 14.911 -7.357 1.00 94.88 95 VAL A CA 1
ATOM 719 C C . VAL A 1 95 ? -4.334 15.234 -6.652 1.00 94.88 95 VAL A C 1
ATOM 721 O O . VAL A 1 95 ? -5.375 15.301 -7.290 1.00 94.88 95 VAL A O 1
ATOM 724 N N . TRP A 1 96 ? -4.268 15.474 -5.349 1.00 97.62 96 TRP A N 1
ATOM 725 C CA . TRP A 1 96 ? -5.421 15.810 -4.519 1.00 97.62 96 TRP A CA 1
ATOM 726 C C . TRP A 1 96 ? -5.090 16.987 -3.605 1.00 97.62 96 TRP A C 1
ATOM 728 O O . TRP A 1 96 ? -3.915 17.228 -3.293 1.00 97.62 96 TRP A O 1
ATOM 738 N N . ASP A 1 97 ? -6.116 17.714 -3.180 1.00 97.44 97 ASP A N 1
ATOM 739 C CA . ASP A 1 97 ? -5.992 18.766 -2.176 1.00 97.44 97 ASP A CA 1
ATOM 740 C C . ASP A 1 97 ? -6.439 18.296 -0.777 1.00 97.44 97 ASP A C 1
ATOM 742 O O . ASP A 1 97 ? -6.627 17.106 -0.509 1.00 97.44 97 ASP A O 1
ATOM 746 N N . HIS A 1 98 ? -6.540 19.234 0.168 1.00 96.38 98 HIS A N 1
ATOM 747 C CA . HIS A 1 98 ? -6.964 18.907 1.526 1.00 96.38 98 HIS A CA 1
ATOM 748 C C . HIS A 1 98 ? -8.439 18.484 1.602 1.00 96.38 98 HIS A C 1
ATOM 750 O O . HIS A 1 98 ? -8.777 17.628 2.416 1.00 96.38 98 HIS A O 1
ATOM 756 N N . THR A 1 99 ? -9.301 19.054 0.759 1.00 97.88 99 THR A N 1
ATOM 757 C CA . THR A 1 99 ? -10.732 18.740 0.722 1.00 97.88 99 THR A CA 1
ATOM 758 C C . THR A 1 99 ? -10.954 17.327 0.195 1.00 97.88 99 THR A C 1
ATOM 760 O O . THR A 1 99 ? -11.638 16.542 0.855 1.00 97.88 99 THR A O 1
ATOM 763 N N . ASP A 1 100 ? -10.290 16.965 -0.902 1.00 97.94 100 ASP A N 1
ATOM 764 C CA . ASP A 1 100 ? -10.301 15.604 -1.454 1.00 97.94 100 ASP A CA 1
ATOM 765 C C . ASP A 1 100 ? -9.844 14.570 -0.407 1.00 97.94 100 ASP A C 1
ATOM 767 O O . ASP A 1 100 ? -10.453 13.513 -0.220 1.00 97.94 100 ASP A O 1
ATOM 771 N N . TRP A 1 101 ? -8.774 14.893 0.328 1.00 96.75 101 TRP A N 1
ATOM 772 C CA . TRP A 1 101 ? -8.263 14.057 1.413 1.00 96.75 101 TRP A CA 1
ATOM 773 C C . TRP A 1 101 ? -9.291 13.860 2.536 1.00 96.75 101 TRP A C 1
ATOM 775 O O . TRP A 1 101 ? -9.493 12.734 2.997 1.00 96.75 101 TRP A O 1
ATOM 785 N N . GLU A 1 102 ? -9.958 14.923 2.990 1.00 96.50 102 GLU A N 1
ATOM 786 C CA . GLU A 1 102 ? -10.984 14.813 4.031 1.00 96.50 102 GLU A CA 1
ATOM 787 C C . GLU A 1 102 ? -12.184 13.969 3.581 1.00 96.50 102 GLU A C 1
ATOM 789 O O . GLU A 1 102 ? -12.731 13.198 4.378 1.00 96.50 102 GLU A O 1
ATOM 794 N N . GLU A 1 103 ? -12.604 14.092 2.320 1.00 96.56 103 GLU A N 1
ATOM 795 C CA . GLU A 1 103 ? -13.669 13.267 1.740 1.00 96.56 103 GLU A CA 1
ATOM 796 C C . GLU A 1 103 ? -13.271 11.792 1.660 1.00 96.56 103 GLU A C 1
ATOM 798 O O . GLU A 1 103 ? -14.052 10.907 2.040 1.00 96.56 103 GLU A O 1
ATOM 803 N N . PHE A 1 104 ? -12.029 11.518 1.266 1.00 96.56 104 PHE A N 1
ATOM 804 C CA . PHE A 1 104 ? -11.479 10.171 1.280 1.00 96.56 104 PHE A CA 1
ATOM 805 C C . PHE A 1 104 ? -11.465 9.571 2.693 1.00 96.56 104 PHE A C 1
ATOM 807 O O . PHE A 1 104 ? -11.933 8.448 2.891 1.00 96.56 104 PHE A O 1
ATOM 814 N N . VAL A 1 105 ? -11.007 10.323 3.700 1.00 95.44 105 VAL A N 1
ATOM 815 C CA . VAL A 1 105 ? -11.002 9.864 5.102 1.00 95.44 105 VAL A CA 1
ATOM 816 C C . VAL A 1 105 ? -12.418 9.558 5.591 1.00 95.44 105 VAL A C 1
ATOM 818 O O . VAL A 1 105 ? -12.625 8.527 6.235 1.00 95.44 105 VAL A O 1
ATOM 821 N N . LYS A 1 106 ? -13.407 10.401 5.264 1.00 94.50 106 LYS A N 1
ATOM 822 C CA . LYS A 1 106 ? -14.820 10.152 5.605 1.00 94.50 106 LYS A CA 1
ATOM 823 C C . LYS A 1 106 ? -15.326 8.855 4.970 1.00 94.50 106 LYS A C 1
ATOM 825 O O . LYS A 1 106 ? -15.966 8.057 5.651 1.00 94.50 106 LYS A O 1
ATOM 830 N N . THR A 1 107 ? -14.998 8.617 3.703 1.00 92.56 107 THR A N 1
ATOM 831 C CA . THR A 1 107 ? -15.376 7.390 2.983 1.00 92.56 107 THR A CA 1
ATOM 832 C C . THR A 1 107 ? -14.714 6.155 3.603 1.00 92.56 107 THR A C 1
ATOM 834 O O . THR A 1 107 ? -15.385 5.168 3.907 1.00 92.56 107 THR A O 1
ATOM 837 N N . ALA A 1 108 ? -13.415 6.228 3.906 1.00 92.00 108 ALA A N 1
ATOM 838 C CA . ALA A 1 108 ? -12.689 5.145 4.563 1.00 92.00 108 ALA A CA 1
ATOM 839 C C . ALA A 1 108 ? -13.258 4.825 5.959 1.00 92.00 108 ALA A C 1
ATOM 841 O O . ALA A 1 108 ? -13.382 3.653 6.320 1.00 92.00 108 ALA A O 1
ATOM 842 N N . GLN A 1 109 ? -13.655 5.844 6.733 1.00 91.69 109 GLN A N 1
ATOM 843 C CA . GLN A 1 109 ? -14.327 5.669 8.028 1.00 91.69 109 GLN A CA 1
ATOM 844 C C . GLN A 1 109 ? -15.685 4.966 7.891 1.00 91.69 109 GLN A C 1
ATOM 846 O O . GLN A 1 109 ? -16.013 4.121 8.723 1.00 91.69 109 GLN A O 1
ATOM 851 N N . GLN A 1 110 ? -16.457 5.277 6.844 1.00 90.06 110 GLN A N 1
ATOM 852 C CA . GLN A 1 110 ? -17.744 4.626 6.568 1.00 90.06 110 GLN A CA 1
ATOM 853 C C . GLN A 1 110 ? -17.583 3.145 6.195 1.00 90.06 110 GLN A C 1
ATOM 855 O O . GLN A 1 110 ? -18.391 2.320 6.619 1.00 90.06 110 GLN A O 1
ATOM 860 N N . ASN A 1 111 ? -16.529 2.802 5.450 1.00 84.50 111 ASN A N 1
ATOM 861 C CA . ASN A 1 111 ? -16.280 1.436 4.973 1.00 84.50 111 ASN A CA 1
ATOM 862 C C . ASN A 1 111 ? -15.604 0.525 6.009 1.00 84.50 111 ASN A C 1
ATOM 864 O O . ASN A 1 111 ? -15.552 -0.693 5.828 1.00 84.50 111 ASN A O 1
ATOM 868 N N . THR A 1 112 ? -15.055 1.094 7.083 1.00 81.94 112 THR A N 1
ATOM 869 C CA . THR A 1 112 ? -14.288 0.347 8.084 1.00 81.94 112 THR A CA 1
ATOM 870 C C . THR A 1 112 ? -14.896 0.466 9.481 1.00 81.94 112 THR A C 1
ATOM 872 O O . THR A 1 112 ? -15.760 -0.323 9.857 1.00 81.94 112 THR A O 1
ATOM 875 N N . PHE A 1 113 ? -14.410 1.416 10.271 1.00 79.81 113 PHE A N 1
ATOM 876 C CA . PHE A 1 113 ? -14.810 1.758 11.633 1.00 79.81 113 PHE A CA 1
ATOM 877 C C . PHE A 1 113 ? -14.229 3.140 11.960 1.00 79.81 113 PHE A C 1
ATOM 879 O O . PHE A 1 113 ? -13.491 3.724 11.166 1.00 79.81 113 PHE A O 1
ATOM 886 N N . THR A 1 114 ? -14.532 3.671 13.145 1.00 81.00 114 THR A N 1
ATOM 887 C CA . THR A 1 114 ? -13.980 4.948 13.609 1.00 81.00 114 THR A CA 1
ATOM 888 C C . THR A 1 114 ? -12.449 4.915 13.588 1.00 81.00 114 THR A C 1
ATOM 890 O O . THR A 1 114 ? -11.819 4.272 14.430 1.00 81.00 114 THR A O 1
ATOM 893 N N . LEU A 1 115 ? -11.848 5.609 12.619 1.00 84.56 115 LEU A N 1
ATOM 894 C CA . LEU A 1 115 ? -10.401 5.766 12.526 1.00 84.56 115 LEU A CA 1
ATOM 895 C C . LEU A 1 115 ? -9.944 6.742 13.611 1.00 84.56 115 LEU A C 1
ATOM 897 O O . LEU A 1 115 ? -10.444 7.864 13.704 1.00 84.56 115 LEU A O 1
ATOM 901 N N . SER A 1 116 ? -8.983 6.322 14.433 1.00 89.56 116 SER A N 1
ATOM 902 C CA . SER A 1 116 ? -8.257 7.250 15.300 1.00 89.56 116 SER A CA 1
ATOM 903 C C . SER A 1 116 ? -7.400 8.197 14.459 1.00 89.56 116 SER A C 1
ATOM 905 O O . SER A 1 116 ? -7.014 7.863 13.339 1.00 89.56 116 SER A O 1
ATOM 907 N N . GLU A 1 117 ? -7.005 9.332 15.032 1.00 89.19 117 GLU A N 1
ATOM 908 C CA . GLU A 1 117 ? -6.066 10.269 14.399 1.00 8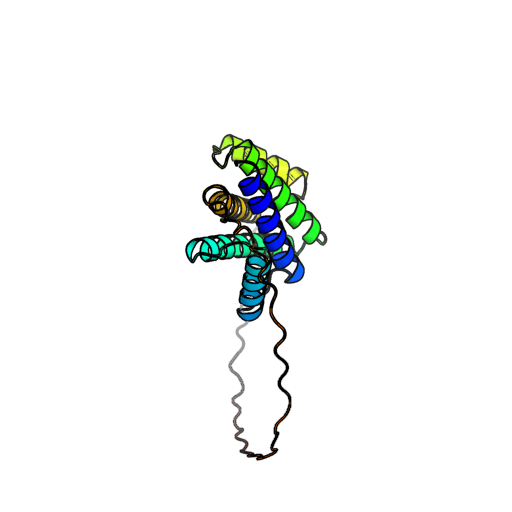9.19 117 GLU A CA 1
ATOM 909 C C . GLU A 1 117 ? -4.775 9.572 13.926 1.00 89.19 117 GLU A C 1
ATOM 911 O O . GLU A 1 117 ? -4.311 9.788 12.808 1.00 89.19 117 GLU A O 1
ATOM 916 N N . SER A 1 118 ? -4.247 8.640 14.729 1.00 88.88 118 SER A N 1
ATOM 917 C CA . SER A 1 118 ? -3.086 7.824 14.354 1.00 88.88 118 SER A CA 1
ATOM 918 C C . SER A 1 118 ? -3.345 6.930 13.137 1.00 88.88 118 SER A C 1
ATOM 920 O O . SER A 1 118 ? -2.484 6.810 12.269 1.00 88.88 118 SER A O 1
ATOM 922 N N . THR A 1 119 ? -4.531 6.328 13.041 1.00 90.69 119 THR A N 1
ATOM 923 C CA . THR A 1 119 ? -4.897 5.465 11.910 1.00 90.69 119 THR A CA 1
ATOM 924 C C . THR A 1 119 ? -5.068 6.287 10.633 1.00 90.69 119 THR A C 1
ATOM 926 O O . THR A 1 119 ? -4.604 5.877 9.570 1.00 90.69 119 THR A O 1
ATOM 929 N N . THR A 1 120 ? -5.646 7.485 10.751 1.00 93.94 120 THR A N 1
ATOM 930 C CA . THR A 1 120 ? -5.753 8.462 9.661 1.00 93.94 120 THR A CA 1
ATOM 931 C C . THR A 1 120 ? -4.374 8.895 9.149 1.00 93.94 120 THR A C 1
ATOM 933 O O . THR A 1 120 ? -4.166 8.977 7.940 1.00 93.94 120 THR A O 1
ATOM 936 N N . ALA A 1 121 ? -3.388 9.086 10.030 1.00 94.19 121 ALA A N 1
ATOM 937 C CA . ALA A 1 121 ? -2.017 9.382 9.607 1.00 94.19 121 ALA A CA 1
ATOM 938 C C . ALA A 1 121 ? -1.383 8.224 8.806 1.00 94.19 121 ALA A C 1
ATOM 940 O O . ALA A 1 121 ? -0.713 8.457 7.799 1.00 94.19 121 ALA A O 1
ATOM 941 N N . TYR A 1 122 ? -1.619 6.968 9.205 1.00 94.50 122 TYR A N 1
ATOM 942 C CA . TYR A 1 122 ? -1.133 5.807 8.445 1.00 94.50 122 TYR A CA 1
ATOM 943 C C . TYR A 1 122 ? -1.818 5.659 7.089 1.00 94.50 122 TYR A C 1
ATOM 945 O O . TYR A 1 122 ? -1.166 5.276 6.120 1.00 94.50 122 TYR A O 1
ATOM 953 N N . LEU A 1 123 ? -3.098 6.017 7.006 1.00 95.12 123 LEU A N 1
ATOM 954 C CA . LEU A 1 123 ? -3.837 6.062 5.752 1.00 95.12 123 LEU A CA 1
ATOM 955 C C . LEU A 1 123 ? -3.217 7.063 4.761 1.00 95.12 123 LEU A C 1
ATOM 957 O O . LEU A 1 123 ? -3.032 6.729 3.591 1.00 95.12 123 LEU A O 1
ATOM 961 N N . GLY A 1 124 ? -2.806 8.242 5.237 1.00 96.38 124 GLY A N 1
ATOM 962 C CA . GLY A 1 124 ? -2.065 9.210 4.421 1.00 96.38 124 GLY A CA 1
ATOM 963 C C . GLY A 1 124 ? -0.730 8.645 3.924 1.00 96.38 124 GLY A C 1
ATOM 964 O O . GLY A 1 124 ? -0.385 8.795 2.756 1.00 96.38 124 GLY A O 1
ATOM 965 N N . GLY A 1 125 ? -0.020 7.897 4.775 1.00 97.00 125 GLY A N 1
ATOM 966 C CA . GLY A 1 125 ? 1.201 7.189 4.379 1.00 97.00 125 GLY A CA 1
ATOM 967 C C . GLY A 1 125 ? 0.977 6.148 3.274 1.00 97.00 125 GLY A C 1
ATOM 968 O O . GLY A 1 125 ? 1.805 6.031 2.373 1.00 97.00 125 GLY A O 1
ATOM 969 N N . ILE A 1 126 ? -0.147 5.422 3.309 1.00 97.31 126 ILE A N 1
ATOM 970 C CA . ILE A 1 126 ? -0.524 4.484 2.239 1.00 97.31 126 ILE A CA 1
ATOM 971 C C . ILE A 1 126 ? -0.765 5.246 0.930 1.00 97.31 126 ILE A C 1
ATOM 973 O O . ILE A 1 126 ? -0.248 4.826 -0.105 1.00 97.31 126 ILE A O 1
ATOM 977 N N . LEU A 1 127 ? -1.494 6.369 0.964 1.00 97.56 127 LEU A N 1
ATOM 978 C CA . LEU A 1 127 ? -1.757 7.176 -0.233 1.00 97.56 127 LEU A CA 1
ATOM 979 C C . LEU A 1 127 ? -0.480 7.721 -0.871 1.00 97.56 127 LEU A C 1
ATOM 981 O O . LEU A 1 127 ? -0.312 7.597 -2.082 1.00 97.56 127 LEU A O 1
ATOM 985 N N . GLU A 1 128 ? 0.429 8.294 -0.084 1.00 97.06 128 GLU A N 1
ATOM 986 C CA . GLU A 1 128 ? 1.676 8.852 -0.621 1.00 97.06 128 GLU A CA 1
ATOM 987 C C . GLU A 1 128 ? 2.567 7.763 -1.236 1.00 97.06 128 GLU A C 1
ATOM 989 O O . GLU A 1 128 ? 3.085 7.930 -2.344 1.00 97.06 128 GLU A O 1
ATOM 994 N N . ALA A 1 129 ? 2.682 6.602 -0.583 1.00 96.81 129 ALA A N 1
ATOM 995 C CA . ALA A 1 129 ? 3.447 5.481 -1.126 1.00 96.81 129 ALA A CA 1
ATOM 996 C C . ALA A 1 129 ? 2.817 4.924 -2.417 1.00 96.81 129 ALA A C 1
ATOM 998 O O . ALA A 1 129 ? 3.509 4.645 -3.399 1.00 96.81 129 ALA A O 1
ATOM 999 N N . LEU A 1 130 ? 1.488 4.809 -2.456 1.00 96.75 130 LEU A N 1
ATOM 1000 C CA . LEU A 1 130 ? 0.765 4.397 -3.656 1.00 96.75 130 LEU A CA 1
ATOM 1001 C C . LEU A 1 130 ? 0.866 5.434 -4.782 1.00 96.75 130 LEU A C 1
ATOM 1003 O O . LEU A 1 130 ? 0.964 5.050 -5.948 1.00 96.75 130 LEU A O 1
ATOM 1007 N N . LYS A 1 131 ? 0.879 6.730 -4.467 1.00 95.94 131 LYS A N 1
ATOM 1008 C CA . LYS A 1 131 ? 1.092 7.803 -5.444 1.00 95.94 131 LYS A CA 1
ATOM 1009 C C . LYS A 1 131 ? 2.478 7.711 -6.064 1.00 95.94 131 LYS A C 1
ATOM 1011 O O . LYS A 1 131 ? 2.586 7.842 -7.281 1.00 95.94 131 LYS A O 1
ATOM 1016 N N . ALA A 1 132 ? 3.515 7.432 -5.274 1.00 94.62 132 ALA A N 1
ATOM 1017 C CA . ALA A 1 132 ? 4.865 7.231 -5.801 1.00 94.62 132 ALA A CA 1
ATOM 1018 C C . ALA A 1 132 ? 4.898 6.102 -6.850 1.00 94.62 132 ALA A C 1
ATOM 1020 O O . ALA A 1 132 ? 5.444 6.282 -7.938 1.00 94.62 132 ALA A O 1
ATOM 1021 N N . LEU A 1 133 ? 4.221 4.980 -6.577 1.00 92.25 133 LEU A N 1
ATOM 1022 C CA . LEU A 1 133 ? 4.081 3.869 -7.531 1.00 92.25 133 LEU A CA 1
ATOM 1023 C C . LEU A 1 133 ? 3.201 4.202 -8.745 1.00 92.25 133 LEU A C 1
ATOM 1025 O O . LEU A 1 133 ? 3.377 3.616 -9.811 1.00 92.25 133 LEU A O 1
ATOM 1029 N N . TYR A 1 134 ? 2.238 5.110 -8.592 1.00 93.31 134 TYR A N 1
ATOM 1030 C CA . TYR A 1 134 ? 1.368 5.546 -9.683 1.00 93.31 134 TYR A CA 1
ATOM 1031 C C . TYR A 1 134 ? 2.087 6.498 -10.648 1.00 93.31 134 TYR A C 1
ATOM 1033 O O . TYR A 1 134 ? 1.959 6.357 -11.865 1.00 93.31 134 TYR A O 1
ATOM 1041 N N . VAL A 1 135 ? 2.857 7.451 -10.111 1.00 90.12 135 VAL A N 1
ATOM 1042 C CA . VAL A 1 135 ? 3.645 8.426 -10.886 1.00 90.12 135 VAL A CA 1
ATOM 1043 C C . VAL A 1 135 ? 4.826 7.754 -11.583 1.00 90.12 135 VAL A C 1
ATOM 1045 O O . VAL A 1 135 ? 5.164 8.119 -12.710 1.00 90.12 135 VAL A O 1
ATOM 1048 N N . LEU A 1 136 ? 5.420 6.745 -10.943 1.00 85.19 136 LEU A N 1
ATOM 1049 C CA . LEU A 1 136 ? 6.494 5.921 -11.491 1.00 85.19 136 LEU A CA 1
ATOM 1050 C C . LEU A 1 136 ? 5.972 4.504 -11.754 1.00 85.19 136 LEU A C 1
ATOM 1052 O O . LEU A 1 136 ? 6.331 3.570 -11.030 1.00 85.19 136 LEU A O 1
ATOM 1056 N N . PRO A 1 137 ? 5.105 4.321 -12.769 1.00 75.12 137 PRO A N 1
ATOM 1057 C CA . PRO A 1 137 ? 4.500 3.030 -13.027 1.00 75.12 137 PRO A CA 1
ATOM 1058 C C . PRO A 1 137 ? 5.594 2.006 -13.332 1.00 75.12 137 PRO A C 1
ATOM 1060 O O . PRO A 1 137 ? 6.529 2.299 -14.087 1.00 75.12 137 PRO A O 1
ATOM 1063 N N . PRO A 1 138 ? 5.491 0.788 -12.781 1.00 71.81 138 PRO A N 1
ATOM 1064 C CA . PRO A 1 138 ? 6.509 -0.214 -13.002 1.00 71.81 138 PRO A CA 1
ATOM 1065 C C . PRO A 1 138 ? 6.545 -0.587 -14.485 1.00 71.81 138 PRO A C 1
ATOM 1067 O O . PRO A 1 138 ? 5.517 -0.879 -15.107 1.00 71.81 138 PRO A O 1
ATOM 1070 N N . ALA A 1 139 ? 7.744 -0.581 -15.064 1.00 74.12 139 ALA A N 1
ATOM 1071 C CA . ALA A 1 139 ? 7.936 -1.025 -16.431 1.00 74.12 139 ALA A CA 1
ATOM 1072 C C . ALA A 1 139 ? 7.650 -2.532 -16.493 1.00 74.12 139 ALA A C 1
ATOM 1074 O O . ALA A 1 139 ? 8.409 -3.358 -15.983 1.00 74.12 139 ALA A O 1
ATOM 1075 N N . ALA A 1 140 ? 6.526 -2.904 -17.105 1.00 68.94 140 ALA A N 1
ATOM 1076 C CA . ALA A 1 140 ? 6.247 -4.296 -17.412 1.00 68.94 140 ALA A CA 1
ATOM 1077 C C . ALA A 1 140 ? 7.180 -4.718 -18.549 1.00 68.94 140 ALA A C 1
ATOM 1079 O O . ALA A 1 140 ? 7.020 -4.292 -19.698 1.00 68.94 140 ALA A O 1
ATOM 1080 N N . THR A 1 141 ? 8.166 -5.556 -18.244 1.00 64.06 141 THR A N 1
ATOM 1081 C CA . THR A 1 141 ? 8.974 -6.157 -19.302 1.00 64.06 141 THR A CA 1
ATOM 1082 C C . THR A 1 141 ? 8.080 -7.142 -20.046 1.00 64.06 141 THR A C 1
ATOM 1084 O O . THR A 1 141 ? 7.552 -8.096 -19.473 1.00 64.06 141 THR A O 1
ATOM 1087 N N . ALA A 1 142 ? 7.849 -6.900 -21.339 1.00 58.34 142 ALA A N 1
ATOM 1088 C CA . ALA A 1 142 ? 7.177 -7.871 -22.189 1.00 58.34 142 ALA A CA 1
ATOM 1089 C C . ALA A 1 142 ? 8.040 -9.139 -22.197 1.00 58.34 142 ALA A C 1
ATOM 1091 O O . ALA A 1 142 ? 9.061 -9.198 -22.884 1.00 58.34 142 ALA A O 1
ATOM 1092 N N . LYS A 1 143 ? 7.676 -10.130 -21.373 1.00 55.72 143 LYS A N 1
ATOM 1093 C CA . LYS A 1 143 ? 8.411 -11.388 -21.234 1.00 55.72 143 LYS A CA 1
ATOM 1094 C C . LYS A 1 143 ? 8.507 -12.050 -22.608 1.00 55.72 143 LYS A C 1
ATOM 1096 O O . LYS A 1 143 ? 7.589 -12.740 -23.052 1.00 55.72 143 LYS A O 1
ATOM 1101 N N . LYS A 1 144 ? 9.653 -11.894 -23.274 1.00 48.12 144 LYS A N 1
ATOM 1102 C CA . LYS A 1 144 ? 10.089 -12.821 -24.315 1.00 48.12 144 LYS A CA 1
ATOM 1103 C C . LYS A 1 144 ? 10.326 -14.130 -23.573 1.00 48.12 144 LYS A C 1
ATOM 1105 O O . LYS A 1 144 ? 11.262 -14.251 -22.792 1.00 48.12 144 LYS A O 1
ATOM 1110 N N . ARG A 1 145 ? 9.376 -15.053 -23.699 1.00 43.44 145 ARG A N 1
ATOM 1111 C CA . ARG A 1 145 ? 9.368 -16.345 -23.014 1.00 43.44 145 ARG A CA 1
ATOM 1112 C C . ARG A 1 145 ? 10.549 -17.170 -23.527 1.00 43.44 145 ARG A C 1
ATOM 1114 O O . ARG A 1 145 ? 10.404 -17.918 -24.488 1.00 43.44 145 ARG A O 1
ATOM 1121 N N . THR A 1 146 ? 11.725 -16.999 -22.934 1.00 44.53 146 THR A N 1
ATOM 1122 C CA . THR A 1 146 ? 12.898 -17.812 -23.246 1.00 44.53 146 THR A CA 1
ATOM 1123 C C . THR A 1 146 ? 12.626 -19.211 -22.712 1.00 44.53 146 THR A C 1
ATOM 1125 O O . THR A 1 146 ? 12.603 -19.451 -21.507 1.00 44.53 146 THR A O 1
ATOM 1128 N N . THR A 1 147 ? 12.325 -20.132 -23.621 1.00 45.06 147 THR A N 1
ATOM 1129 C CA . THR A 1 147 ? 12.272 -21.568 -23.361 1.00 45.06 147 THR A CA 1
ATOM 1130 C C . THR A 1 147 ? 13.611 -22.005 -22.780 1.00 45.06 147 THR A C 1
ATOM 1132 O O . THR A 1 147 ? 14.614 -22.035 -23.488 1.00 45.06 147 THR A O 1
ATOM 1135 N N . ALA A 1 148 ? 13.630 -22.311 -21.484 1.00 48.00 148 ALA A N 1
ATOM 1136 C CA . ALA A 1 148 ? 14.775 -22.915 -20.830 1.00 48.00 148 ALA A CA 1
ATOM 1137 C C . ALA A 1 148 ? 14.990 -24.323 -21.405 1.00 48.00 148 ALA A C 1
ATOM 1139 O O . ALA A 1 148 ? 14.219 -25.249 -21.141 1.00 48.00 148 ALA A O 1
ATOM 1140 N N . SER A 1 149 ? 16.034 -24.469 -22.218 1.00 44.94 149 SER A N 1
ATOM 1141 C CA . SER A 1 149 ? 16.578 -25.755 -22.637 1.00 44.94 149 SER A CA 1
ATOM 1142 C C . SER A 1 149 ? 17.035 -26.522 -21.398 1.00 44.94 149 SER A C 1
ATOM 1144 O O . SER A 1 149 ? 17.973 -26.138 -20.704 1.00 44.94 149 SER A O 1
ATOM 1146 N N . ARG A 1 150 ? 16.330 -27.613 -21.108 1.00 48.34 150 ARG A N 1
ATOM 1147 C CA . ARG A 1 150 ? 16.650 -28.585 -20.066 1.00 48.34 150 ARG A CA 1
ATOM 1148 C C . ARG A 1 150 ? 17.909 -29.357 -20.473 1.00 48.34 150 ARG A C 1
ATOM 1150 O O . ARG A 1 150 ? 17.805 -30.376 -21.149 1.00 48.34 150 ARG A O 1
ATOM 1157 N N . THR A 1 151 ? 19.086 -28.901 -20.051 1.00 44.91 151 THR A N 1
ATOM 1158 C CA . THR A 1 151 ? 20.314 -29.703 -20.158 1.00 44.91 151 THR A CA 1
ATOM 1159 C C . THR A 1 151 ? 20.428 -30.613 -18.939 1.00 44.91 151 THR A C 1
ATOM 1161 O O . THR A 1 151 ? 20.556 -30.179 -17.799 1.00 44.91 151 THR A O 1
ATOM 1164 N N . LYS A 1 152 ? 20.316 -31.909 -19.217 1.00 53.81 152 LYS A N 1
ATOM 1165 C CA . LYS A 1 152 ? 20.460 -33.044 -18.309 1.00 53.81 152 LYS A CA 1
ATOM 1166 C C . LYS A 1 152 ? 21.950 -33.305 -18.032 1.00 53.81 152 LYS A C 1
ATOM 1168 O O . LYS A 1 152 ? 22.669 -33.660 -18.956 1.00 53.81 152 LYS A O 1
ATOM 1173 N N . ALA A 1 153 ? 22.370 -33.216 -16.773 1.00 49.03 153 ALA A N 1
ATOM 1174 C CA . ALA A 1 153 ? 23.568 -33.854 -16.202 1.00 49.03 153 ALA A CA 1
ATOM 1175 C C . ALA A 1 153 ? 23.259 -34.053 -14.703 1.00 49.03 153 ALA A C 1
ATOM 1177 O O . ALA A 1 153 ? 23.024 -33.078 -14.005 1.00 49.03 153 ALA A O 1
ATOM 1178 N N . SER A 1 154 ? 22.881 -35.227 -14.193 1.00 45.12 154 SER A N 1
ATOM 1179 C CA . SER A 1 154 ? 23.580 -36.513 -14.042 1.00 45.12 154 SER A CA 1
ATOM 1180 C C . SER A 1 154 ? 24.854 -36.464 -13.189 1.00 45.12 154 SER A C 1
ATOM 1182 O O . SER A 1 154 ? 25.928 -36.198 -13.707 1.00 45.12 154 SER A O 1
ATOM 1184 N N . ALA A 1 155 ? 24.660 -36.878 -11.929 1.00 44.53 155 ALA A N 1
ATOM 1185 C CA . ALA A 1 155 ? 25.537 -37.670 -11.059 1.00 44.53 155 ALA A CA 1
ATOM 1186 C C . ALA A 1 155 ? 26.822 -37.049 -10.478 1.00 44.53 155 ALA A C 1
ATOM 1188 O O . ALA A 1 155 ? 27.723 -36.651 -11.205 1.00 44.53 155 ALA A O 1
ATOM 1189 N N . GLY A 1 156 ? 26.957 -37.155 -9.147 1.00 38.38 156 GLY A N 1
ATOM 1190 C CA . GLY A 1 156 ? 28.267 -37.321 -8.510 1.00 38.38 156 GLY A CA 1
ATOM 1191 C C . GLY A 1 156 ? 28.457 -36.677 -7.136 1.00 38.38 156 GLY A C 1
ATOM 1192 O O . GLY A 1 156 ? 28.912 -35.547 -7.058 1.00 38.38 156 GLY A O 1
ATOM 1193 N N . SER A 1 157 ? 28.243 -37.481 -6.089 1.00 43.88 157 SER A N 1
ATOM 1194 C CA . SER A 1 157 ? 29.044 -37.513 -4.847 1.00 43.88 157 SER A CA 1
ATOM 1195 C C . SER A 1 157 ? 28.699 -36.585 -3.666 1.00 43.88 157 SER A C 1
ATOM 1197 O O . SER A 1 157 ? 29.114 -35.434 -3.582 1.00 43.88 157 SER A O 1
ATOM 1199 N N . GLN A 1 158 ? 28.064 -37.200 -2.656 1.00 49.31 158 GLN A N 1
ATOM 1200 C CA . GLN A 1 158 ? 28.375 -36.990 -1.232 1.00 49.31 158 GLN A CA 1
ATOM 1201 C C . GLN A 1 158 ? 29.862 -37.289 -0.951 1.00 49.31 158 GLN A C 1
ATOM 1203 O O . GLN A 1 158 ? 30.463 -38.122 -1.635 1.00 49.31 158 GLN A O 1
ATOM 1208 N N . PRO A 1 159 ? 30.429 -36.706 0.118 1.00 51.38 159 PRO A N 1
ATOM 1209 C CA . PRO A 1 159 ? 30.714 -37.552 1.278 1.00 51.38 159 PRO A CA 1
ATOM 1210 C C . PRO A 1 159 ? 30.325 -36.928 2.626 1.00 51.38 159 PRO A C 1
ATOM 1212 O O . PRO A 1 159 ? 30.115 -35.727 2.776 1.00 51.38 159 PRO A O 1
ATOM 1215 N N . ALA A 1 160 ? 30.209 -37.825 3.601 1.00 43.50 160 ALA A N 1
ATOM 1216 C CA . ALA A 1 160 ? 29.784 -37.607 4.969 1.00 43.50 160 ALA A CA 1
ATOM 1217 C C . ALA A 1 160 ? 30.910 -37.139 5.915 1.00 43.50 160 ALA A C 1
ATOM 1219 O O . ALA A 1 160 ? 32.080 -37.436 5.704 1.00 43.50 160 ALA A O 1
ATOM 1220 N N . ALA A 1 161 ? 30.451 -36.554 7.029 1.00 44.16 161 ALA A N 1
ATOM 1221 C CA . ALA A 1 161 ? 30.996 -36.598 8.390 1.00 44.16 161 ALA A CA 1
ATOM 1222 C C . ALA A 1 161 ? 32.301 -35.849 8.732 1.00 44.16 161 ALA A C 1
ATOM 1224 O O . ALA A 1 161 ? 33.393 -36.261 8.366 1.00 44.16 161 ALA A O 1
ATOM 1225 N N . ALA A 1 162 ? 32.183 -34.879 9.649 1.00 51.22 162 ALA A N 1
ATOM 1226 C CA . ALA A 1 162 ? 33.001 -34.845 10.866 1.00 51.22 162 ALA A CA 1
ATOM 1227 C C . ALA A 1 162 ? 32.346 -33.955 11.936 1.00 51.22 162 ALA A C 1
ATOM 1229 O O . ALA A 1 162 ? 32.197 -32.747 11.776 1.00 51.22 162 ALA A O 1
ATOM 1230 N N . ALA A 1 163 ? 31.967 -34.589 13.042 1.00 52.91 163 ALA A N 1
ATOM 1231 C CA . ALA A 1 163 ? 31.553 -33.957 14.282 1.00 52.91 163 ALA A CA 1
ATOM 1232 C C . ALA A 1 163 ? 32.722 -33.206 14.940 1.00 52.91 163 ALA A C 1
ATOM 1234 O O . ALA A 1 163 ? 33.823 -33.748 15.018 1.00 52.91 163 ALA A O 1
ATOM 1235 N N . LYS A 1 164 ? 32.461 -32.029 15.524 1.00 56.94 164 LYS A N 1
ATOM 1236 C CA . LYS A 1 164 ? 33.225 -31.529 16.674 1.00 56.94 164 LYS A CA 1
ATOM 1237 C C . LYS A 1 164 ? 32.304 -30.847 17.682 1.00 56.94 164 LYS A C 1
ATOM 1239 O O . LYS A 1 164 ? 31.514 -29.968 17.361 1.00 56.94 164 LYS A O 1
ATOM 1244 N N . LYS A 1 165 ? 32.439 -31.357 18.899 1.00 50.00 165 LYS A N 1
ATOM 1245 C CA . LYS A 1 165 ? 31.796 -31.049 20.171 1.00 50.00 165 LYS A CA 1
ATOM 1246 C C . LYS A 1 165 ? 32.751 -30.136 20.949 1.00 50.00 165 LYS A C 1
ATOM 1248 O O . LYS A 1 165 ? 33.903 -30.527 21.094 1.00 50.00 165 LYS A O 1
ATOM 1253 N N . SER A 1 166 ? 32.273 -29.000 21.456 1.00 51.22 166 SER A N 1
ATOM 1254 C CA . SER A 1 166 ? 32.867 -28.233 22.570 1.00 51.22 166 SER A CA 1
ATOM 1255 C C . SER A 1 166 ? 31.717 -27.459 23.240 1.00 51.22 166 SER A C 1
ATOM 1257 O O . SER A 1 166 ? 31.018 -26.721 22.556 1.00 51.22 166 SER A O 1
ATOM 1259 N N . GLU A 1 167 ? 31.268 -27.851 24.438 1.00 49.69 167 GLU A N 1
ATOM 1260 C CA . GLU A 1 167 ? 31.824 -27.473 25.760 1.00 49.69 167 GLU A CA 1
ATOM 1261 C C . GLU A 1 167 ? 31.323 -26.072 26.156 1.00 49.69 167 GLU A C 1
ATOM 1263 O O . GLU A 1 167 ? 31.731 -25.067 25.592 1.00 49.69 167 GLU A O 1
ATOM 1268 N N . GLU A 1 168 ? 30.169 -25.977 26.821 1.00 45.88 168 GLU A N 1
ATOM 1269 C CA . GLU A 1 168 ? 29.991 -25.986 28.286 1.00 45.88 168 GLU A CA 1
ATOM 1270 C C . GLU A 1 168 ? 30.802 -24.902 29.016 1.00 45.88 168 GLU A C 1
ATOM 1272 O O . GLU A 1 168 ? 31.967 -25.086 29.339 1.00 45.88 168 GLU A O 1
ATOM 1277 N N . ALA A 1 169 ? 30.133 -23.788 29.338 1.00 47.34 169 ALA A N 1
ATOM 1278 C CA . ALA A 1 169 ? 30.492 -22.926 30.462 1.00 47.34 169 ALA A CA 1
ATOM 1279 C C . ALA A 1 169 ? 29.250 -22.180 30.997 1.00 47.34 169 ALA A C 1
ATOM 1281 O O . ALA A 1 169 ? 28.795 -21.174 30.457 1.00 47.34 169 ALA A O 1
ATOM 1282 N N . LYS A 1 170 ? 28.710 -22.703 32.097 1.00 57.12 170 LYS A N 1
ATOM 1283 C CA . LYS A 1 170 ? 27.974 -22.000 33.169 1.00 57.12 170 LYS A CA 1
ATOM 1284 C C . LYS A 1 170 ? 28.953 -22.013 34.365 1.00 57.12 170 LYS A C 1
ATOM 1286 O O . LYS A 1 170 ? 29.642 -23.028 34.463 1.00 57.12 170 LYS A O 1
ATOM 1291 N N . PRO A 1 171 ? 29.083 -21.014 35.276 1.00 55.09 171 PRO A N 1
ATOM 1292 C CA . PRO A 1 171 ? 28.032 -20.291 36.019 1.00 55.09 171 PRO A CA 1
ATOM 1293 C C . PRO A 1 171 ? 28.322 -18.763 36.133 1.00 55.09 171 PRO A C 1
ATOM 1295 O O . PRO A 1 171 ? 29.343 -18.291 35.666 1.00 55.09 171 PRO A O 1
ATOM 1298 N N . ALA A 1 172 ? 27.459 -17.881 36.642 1.00 53.94 172 ALA A N 1
ATOM 1299 C CA . ALA A 1 172 ? 27.091 -17.781 38.050 1.00 53.94 172 ALA A CA 1
ATOM 1300 C C . ALA A 1 172 ? 25.960 -16.770 38.286 1.00 53.94 172 ALA A C 1
ATOM 1302 O O . ALA A 1 172 ? 25.758 -15.804 37.555 1.00 53.94 172 ALA A O 1
ATOM 1303 N N . ALA A 1 173 ? 25.225 -17.049 39.356 1.00 51.88 173 ALA A N 1
ATOM 1304 C CA . ALA A 1 173 ? 24.123 -16.277 39.883 1.00 51.88 173 ALA A CA 1
ATOM 1305 C C . ALA A 1 173 ? 24.586 -14.992 40.586 1.00 51.88 173 ALA A C 1
ATOM 1307 O O . ALA A 1 173 ? 25.545 -15.012 41.350 1.00 51.88 173 ALA A O 1
ATOM 1308 N N . ALA A 1 174 ? 23.782 -13.936 40.466 1.00 55.09 174 ALA A N 1
ATOM 1309 C CA . ALA A 1 174 ? 23.612 -12.942 41.519 1.00 55.09 174 ALA A CA 1
ATOM 1310 C C . ALA A 1 174 ? 22.122 -12.564 41.599 1.00 55.09 174 ALA A C 1
ATOM 1312 O O . ALA A 1 174 ? 21.531 -12.080 40.635 1.00 55.09 174 ALA A O 1
ATOM 1313 N N . LYS A 1 175 ? 21.499 -12.865 42.745 1.00 61.41 175 LYS A N 1
ATOM 1314 C CA . LYS A 1 175 ? 20.172 -12.367 43.148 1.00 61.41 175 LYS A CA 1
ATOM 1315 C C . LYS A 1 175 ? 20.316 -10.943 43.770 1.00 61.41 175 LYS A C 1
ATOM 1317 O O . LYS A 1 175 ? 21.383 -10.353 43.664 1.00 61.41 175 LYS A O 1
ATOM 1322 N N . PRO A 1 176 ? 19.299 -10.372 44.447 1.00 59.31 176 PRO A N 1
ATOM 1323 C CA . PRO A 1 176 ? 18.375 -9.384 43.894 1.00 59.31 176 PRO A CA 1
ATOM 1324 C C . PRO A 1 176 ? 18.452 -8.031 44.638 1.00 59.31 176 PRO A C 1
ATOM 1326 O O . PRO A 1 176 ? 18.766 -7.988 45.825 1.00 59.31 176 PRO A O 1
ATOM 1329 N N . ALA A 1 177 ? 18.064 -6.920 44.004 1.00 56.16 177 ALA A N 1
ATOM 1330 C CA . ALA A 1 177 ? 17.962 -5.634 44.699 1.00 56.16 177 ALA A CA 1
ATOM 1331 C C . ALA A 1 177 ? 16.569 -4.989 44.574 1.00 56.16 177 ALA A C 1
ATOM 1333 O O . ALA A 1 177 ? 16.217 -4.381 43.574 1.00 56.16 177 ALA A O 1
ATOM 1334 N N . VAL A 1 178 ? 15.819 -5.139 45.670 1.00 61.44 178 VAL A N 1
ATOM 1335 C CA . VAL A 1 178 ? 15.055 -4.094 46.375 1.00 61.44 178 VAL A CA 1
ATOM 1336 C C . VAL A 1 178 ? 13.857 -3.429 45.668 1.00 61.44 178 VAL A C 1
ATOM 1338 O O . VAL A 1 178 ? 13.958 -2.480 44.899 1.00 61.44 178 VAL A O 1
ATOM 1341 N N . ARG A 1 179 ? 12.672 -3.852 46.138 1.00 52.88 179 ARG A N 1
ATOM 1342 C CA . ARG A 1 179 ? 11.413 -3.090 46.230 1.00 52.88 179 ARG A CA 1
ATOM 1343 C C . ARG A 1 179 ? 11.629 -1.618 46.621 1.00 52.88 179 ARG A C 1
ATOM 1345 O O . ARG A 1 179 ? 12.133 -1.352 47.710 1.00 52.88 179 ARG A O 1
ATOM 1352 N N . LYS A 1 180 ? 10.975 -0.695 45.909 1.00 62.38 180 LYS A N 1
ATOM 1353 C CA . LYS A 1 180 ? 10.326 0.463 46.549 1.00 62.38 180 LYS A CA 1
ATOM 1354 C C . LYS A 1 180 ? 8.856 0.542 46.140 1.00 62.38 180 LYS A C 1
ATOM 1356 O O . LYS A 1 180 ? 8.520 0.809 44.995 1.00 62.38 180 LYS A O 1
ATOM 1361 N N . LYS A 1 181 ? 7.989 0.289 47.125 1.00 60.28 181 LYS A N 1
ATOM 1362 C CA . LYS A 1 181 ? 6.599 0.752 47.153 1.00 60.28 181 LYS A CA 1
ATOM 1363 C C . LYS A 1 181 ? 6.624 2.274 47.331 1.00 60.28 181 LYS A C 1
ATOM 1365 O O . LYS A 1 181 ? 7.246 2.731 48.285 1.00 60.28 181 LYS A O 1
ATOM 1370 N N . VAL A 1 182 ? 5.894 3.024 46.511 1.00 62.91 182 VAL A N 1
ATOM 1371 C CA . VAL A 1 182 ? 5.357 4.339 46.901 1.00 62.91 182 VAL A CA 1
ATOM 1372 C C . VAL A 1 182 ? 3.878 4.374 46.522 1.00 62.91 182 VAL A C 1
ATOM 1374 O O . VAL A 1 182 ? 3.440 3.727 45.574 1.00 62.91 182 VAL A O 1
ATOM 1377 N N . ALA A 1 183 ? 3.111 4.995 47.405 1.00 67.12 183 ALA A N 1
ATOM 1378 C CA . ALA A 1 183 ? 1.734 4.694 47.729 1.00 67.12 183 ALA A CA 1
ATOM 1379 C C . ALA A 1 183 ? 0.686 5.375 46.839 1.00 67.12 183 ALA A C 1
ATOM 1381 O O . ALA A 1 183 ? 0.863 6.492 46.365 1.00 67.12 183 ALA A O 1
ATOM 1382 N N . LYS A 1 184 ? -0.477 4.717 46.758 1.00 57.62 184 LYS A N 1
ATOM 1383 C CA . LYS A 1 184 ? -1.785 5.349 46.553 1.00 57.62 184 LYS A CA 1
ATOM 1384 C C . LYS A 1 184 ? -2.079 6.325 47.702 1.00 57.62 184 LYS A C 1
ATOM 1386 O O . LYS A 1 184 ? -2.072 5.902 48.858 1.00 57.62 184 LYS A O 1
ATOM 1391 N N . LYS A 1 185 ? -2.496 7.556 47.391 1.00 63.59 185 LYS A N 1
ATOM 1392 C CA . LYS A 1 185 ? -3.555 8.248 48.145 1.00 63.59 185 LYS A CA 1
ATOM 1393 C C . LYS A 1 185 ? -4.342 9.184 47.217 1.00 63.59 185 LYS A C 1
ATOM 1395 O O . LYS A 1 185 ? -3.794 9.724 46.268 1.00 63.59 185 LYS A O 1
ATOM 1400 N N . ALA A 1 186 ? -5.642 9.233 47.481 1.00 68.88 186 ALA A N 1
ATOM 1401 C CA . ALA A 1 186 ? -6.756 9.615 46.615 1.00 68.88 186 ALA A CA 1
ATOM 1402 C C . ALA A 1 186 ? -7.098 11.140 46.690 1.00 68.88 186 ALA A C 1
ATOM 1404 O O . ALA A 1 186 ? -6.315 11.884 47.284 1.00 68.88 186 ALA A O 1
ATOM 1405 N N . PRO A 1 187 ? -8.210 11.621 46.082 1.00 65.81 187 PRO A N 1
ATOM 1406 C CA . PRO A 1 187 ? -8.407 13.002 45.624 1.00 65.81 187 PRO A CA 1
ATOM 1407 C C . PRO A 1 187 ? -8.898 13.967 46.715 1.00 65.81 187 PRO A C 1
ATOM 1409 O O . PRO A 1 187 ? -9.436 13.546 47.739 1.00 65.81 187 PRO A O 1
ATOM 1412 N N . LYS A 1 188 ? -8.774 15.275 46.453 1.00 62.00 188 LYS A N 1
ATOM 1413 C CA . LYS A 1 188 ? -9.534 16.322 47.148 1.00 62.00 188 LYS A CA 1
ATOM 1414 C C . LYS A 1 188 ? -10.667 16.803 46.246 1.00 62.00 188 LYS A C 1
ATOM 1416 O O . LYS A 1 188 ? -10.409 17.301 45.156 1.00 62.00 188 LYS A O 1
ATOM 1421 N N . SER A 1 189 ? -11.891 16.643 46.730 1.00 68.94 189 SER A N 1
ATOM 1422 C CA . SER A 1 189 ? -13.076 17.357 46.263 1.00 68.94 189 SER A CA 1
ATOM 1423 C C . SER A 1 189 ? -13.018 18.813 46.737 1.00 68.94 189 SER A C 1
ATOM 1425 O O . SER A 1 189 ? -12.646 19.064 47.888 1.00 68.94 189 SER A O 1
ATOM 1427 N N . GLN A 1 190 ? -13.411 19.738 45.868 1.00 69.44 190 GLN A N 1
ATOM 1428 C CA . GLN A 1 190 ? -14.040 21.008 46.232 1.00 69.44 190 GLN A CA 1
ATOM 1429 C C . GLN A 1 190 ? -15.357 21.105 45.476 1.00 69.44 190 GLN A C 1
ATOM 1431 O O . GLN A 1 190 ? -15.396 20.586 44.337 1.00 69.44 190 GLN A O 1
#

Sequence (190 aa):
MATAGKAAYEELTKLATNFVTAQKGIWDHAAWLDFMSGVQNKGFDISGEMQSNLGDLLNAMNRFYTTCAATGNMESTMKSVVNDSVLFIREHSGVWDHTDWEEFVKTAQQNTFTLSESTTAYLGGILEALKALYVLPPAATAKKRTTASRTKASAGSQPAAAAKKSEEAKPAAAKPAVRKKVAKKAPKSQ

Foldseek 3Di:
DVVVLLVLLVVLLVLLLCLCVVCLLDDDPVSLVVSVVVNVVQQFDCDPLNSVLSVLLSNLLSQLSVVCVVPVCSSVLSVVLSVLLSVLCVVCVLDDDPVSLVVSVVVSCVRHNDQDPSSSVSSVSNNVSSSSCSVVRTDRHPDPPPPPDDDDDDDDDDDDDDDDDDDDDDDDDDDDDDDDDDDDDDDDDD